Protein AF-A0A936TEP8-F1 (afdb_monomer_lite)

Sequence (274 aa):
MVWLFALPVAVWLWAVHLPHERRAPALTFAGMVTVFCLAVPVAAGVGERSTSEAVVETANSTAAATRPNPSEPAPSTAPTTTAAPPTTAPPTTPTTTAPPTTAPPTVAAPTSATPTTAPPTTAPPAPSGDVKALIGLLPVAAETDQDSYSRDLFAGWFDADNNGCDTRCEVLAAERHDSLPGLPEGGWLSAYDGYSTPDESELDIDHLVPLAEAWRSGASRWDPARRAAFANDLDAPESLIAVTAATNRSKSDSDPSGWQPRTLPTGAPTPPTG

pLDDT: mean 74.24, std 23.24, range [31.66, 98.44]

InterPro domains:
  IPR011089 GmrSD restriction endonucleases, C-terminal domain [PF07510] (197-256)

Secondary structure (DSSP, 8-state):
-GGGGHHHHHHHHHHHHS-HHHHHHHHHHHHHHHHHHHH-----------------------------------PPP-------PPPP---------PPPP-PPP--PPP------------PPPP--S-HHHHHTTSPP-----GGG--GGGG-----SSSSS--HHHHHHHHS-BS-BTTBTT-BEE-TTT--EES-GGGEEEEESS-HHHHHHTTGGGS-HHHHHHHHT--SSTTSEEEEEHHHHHHHTT--TTT--PPPPPTTPPPPP--

Radius of gyration: 31.99 Å; chains: 1; bounding box: 63×81×88 Å

Foldseek 3Di:
DVVLVVVLVVQLVVLVPDPDVSNVVSVVVSVVSVCVSVPDDDDDDDDDDDDDDDDDDDDDDDDDDDDDDDDDDDDDDDDDDDDDDDDDDDDDDDDDDDDDDDDDDDDDDDDDDDDPDDDPPDDPDDDPDDPVVVVVPDDDDFFDDLVPDDPCLLPDWDDDPPPPATLLRVQQVVQWDCADVVRVNTFHQAPQERDTDNDLVQWDKAQLQHLSNVVRVPCVPPHSVVSNCQVRPPVDSNGIHIHGPVVRVVCPNHDPVRDGGDDDDPDDDDPDDD

Structure (mmCIF, N/CA/C/O backbone):
data_AF-A0A936TEP8-F1
#
_entry.id   AF-A0A936TEP8-F1
#
loop_
_atom_site.group_PDB
_atom_site.id
_atom_site.type_symbol
_atom_site.label_atom_id
_atom_site.label_alt_id
_atom_site.label_comp_id
_atom_site.label_asym_id
_atom_site.label_entity_id
_atom_site.label_seq_id
_atom_site.pdbx_PDB_ins_code
_atom_site.Cartn_x
_atom_site.Cartn_y
_atom_site.Cartn_z
_atom_site.occupancy
_atom_site.B_iso_or_equiv
_atom_site.auth_seq_id
_atom_site.auth_comp_id
_atom_site.auth_asym_id
_atom_site.auth_atom_id
_atom_site.pdbx_PDB_model_num
ATOM 1 N N . MET A 1 1 ? -6.692 27.444 -39.314 1.00 51.31 1 MET A N 1
ATOM 2 C CA . MET A 1 1 ? -8.162 27.330 -39.473 1.00 51.31 1 MET A CA 1
ATOM 3 C C . MET A 1 1 ? -8.637 25.882 -39.580 1.00 51.31 1 MET A C 1
ATOM 5 O O . MET A 1 1 ? -9.430 25.511 -38.734 1.00 51.31 1 MET A O 1
ATOM 9 N N . VAL A 1 2 ? -8.153 25.049 -40.518 1.00 46.38 2 VAL A N 1
ATOM 10 C CA . VAL A 1 2 ? -8.665 23.662 -40.726 1.00 46.38 2 VAL A CA 1
ATOM 11 C C . VAL A 1 2 ? -8.770 22.817 -39.437 1.00 46.38 2 VAL A C 1
ATOM 13 O O . VAL A 1 2 ? -9.767 22.132 -39.237 1.00 46.38 2 VAL A O 1
ATOM 16 N N . TRP A 1 3 ? -7.795 22.920 -38.528 1.00 47.41 3 TRP A N 1
ATOM 17 C CA . TRP A 1 3 ? -7.743 22.148 -37.275 1.00 47.41 3 TRP A CA 1
ATOM 18 C C . TRP A 1 3 ? -8.920 22.349 -36.300 1.00 47.41 3 TRP A C 1
ATOM 20 O O . TRP A 1 3 ? -9.180 21.457 -35.497 1.00 47.41 3 TRP A O 1
ATOM 30 N N . LEU A 1 4 ? -9.662 23.462 -36.372 1.00 53.50 4 LEU A N 1
ATOM 31 C CA . LEU A 1 4 ? -10.765 23.747 -35.436 1.00 53.50 4 LEU A CA 1
ATOM 32 C C . LEU A 1 4 ? -11.976 22.810 -35.599 1.00 53.50 4 LEU A C 1
ATOM 34 O O . LEU A 1 4 ? -12.710 22.601 -34.640 1.00 53.50 4 LEU A O 1
ATOM 38 N N . PHE A 1 5 ? -12.158 22.203 -36.777 1.00 52.19 5 PHE A N 1
ATOM 39 C CA . PHE A 1 5 ? -13.276 21.289 -37.050 1.00 52.19 5 PHE A CA 1
ATOM 40 C C . PHE A 1 5 ? -12.959 19.808 -36.776 1.00 52.19 5 PHE A C 1
ATOM 42 O O . PHE A 1 5 ? -13.875 18.992 -36.720 1.00 52.19 5 PHE A O 1
ATOM 49 N N . ALA A 1 6 ? -11.686 19.447 -36.574 1.00 56.44 6 ALA A N 1
ATOM 50 C CA . ALA A 1 6 ? -11.283 18.067 -36.280 1.00 56.44 6 ALA A CA 1
ATOM 51 C C . ALA A 1 6 ? -11.472 17.691 -34.796 1.00 56.44 6 ALA A C 1
ATOM 53 O O . ALA A 1 6 ? -11.779 16.541 -34.479 1.00 56.44 6 ALA A O 1
ATOM 54 N N . LEU A 1 7 ? -11.324 18.670 -33.895 1.00 62.56 7 LEU A N 1
ATOM 55 C CA . LEU A 1 7 ? -11.441 18.497 -32.444 1.00 62.56 7 LEU A CA 1
ATOM 56 C C . LEU A 1 7 ? -12.765 17.856 -31.984 1.00 62.56 7 LEU A C 1
ATOM 58 O O . LEU A 1 7 ? -12.681 16.859 -31.266 1.00 62.56 7 LEU A O 1
ATOM 62 N N . PRO A 1 8 ? -13.969 18.325 -32.383 1.00 69.38 8 PRO A N 1
ATOM 63 C CA . PRO A 1 8 ? -15.210 17.698 -31.928 1.00 69.38 8 PRO A CA 1
ATOM 64 C C . PRO A 1 8 ? -15.291 16.220 -32.331 1.00 69.38 8 PRO A C 1
ATOM 66 O O . PRO A 1 8 ? -15.606 15.388 -31.488 1.00 69.38 8 PRO A O 1
ATOM 69 N N . VAL A 1 9 ? -14.928 15.854 -33.567 1.00 73.62 9 VAL A N 1
ATOM 70 C CA . VAL A 1 9 ? -14.977 14.450 -34.020 1.00 73.62 9 VAL A CA 1
ATOM 71 C C . VAL A 1 9 ? -14.069 13.556 -33.167 1.00 73.62 9 VAL A C 1
ATOM 73 O O . VAL A 1 9 ? -14.489 12.475 -32.759 1.00 73.62 9 VAL A O 1
ATOM 76 N N . ALA A 1 10 ? -12.860 14.018 -32.832 1.00 77.50 10 ALA A N 1
ATOM 77 C CA . ALA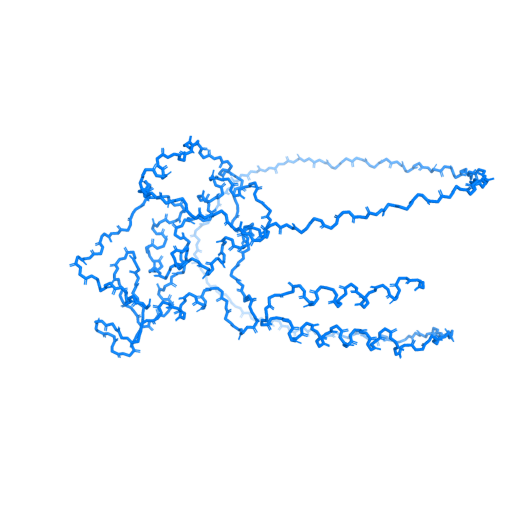 A 1 10 ? -11.946 13.280 -31.961 1.00 77.50 10 ALA A CA 1
ATOM 78 C C . ALA A 1 10 ? -12.487 13.122 -30.525 1.00 77.50 10 ALA A C 1
ATOM 80 O O . ALA A 1 10 ? -12.428 12.026 -29.968 1.00 77.50 10 ALA A O 1
ATOM 81 N N . VAL A 1 11 ? -13.058 14.183 -29.940 1.00 79.12 11 VAL A N 1
ATOM 82 C CA . VAL A 1 11 ? -13.610 14.158 -28.571 1.00 79.12 11 VAL A CA 1
ATOM 83 C C . VAL A 1 11 ? -14.865 13.278 -28.480 1.00 79.12 11 VAL A C 1
ATOM 85 O O . VAL A 1 11 ? -15.005 12.519 -27.523 1.00 79.12 11 VAL A O 1
ATOM 88 N N . TRP A 1 12 ? -15.744 13.300 -29.489 1.00 83.00 12 TRP A N 1
ATOM 89 C CA . TRP A 1 12 ? -16.900 12.396 -29.559 1.00 83.00 12 TRP A CA 1
ATOM 90 C C . TRP A 1 12 ? -16.483 10.929 -29.735 1.00 83.00 12 TRP A C 1
ATOM 92 O O . TRP A 1 12 ? -17.031 10.059 -29.059 1.00 83.00 12 TRP A O 1
ATOM 102 N N . LEU A 1 13 ? -15.490 10.637 -30.586 1.00 84.88 13 LEU A N 1
ATOM 103 C CA . LEU A 1 13 ? -14.964 9.275 -30.740 1.00 84.88 13 LEU A CA 1
ATOM 104 C C . LEU A 1 13 ? -14.319 8.758 -29.446 1.00 84.88 13 LEU A C 1
ATOM 106 O O . LEU A 1 13 ? -14.533 7.599 -29.094 1.00 84.88 13 LEU A O 1
ATOM 110 N N . TRP A 1 14 ? -13.588 9.604 -28.716 1.00 87.94 14 TRP A N 1
ATOM 111 C CA . TRP A 1 14 ? -13.042 9.269 -27.397 1.00 87.94 14 TRP A CA 1
ATOM 112 C C . TRP A 1 14 ? -14.151 8.966 -26.375 1.00 87.94 14 TRP A C 1
ATOM 114 O O . TRP A 1 14 ? -14.139 7.899 -25.761 1.00 87.94 14 TRP A O 1
ATOM 124 N N . ALA A 1 15 ? -15.158 9.840 -26.257 1.00 82.31 15 ALA A N 1
ATOM 125 C CA . ALA A 1 15 ? -16.247 9.693 -25.287 1.00 82.31 15 ALA A CA 1
ATOM 126 C C . ALA A 1 15 ? -17.054 8.387 -25.452 1.00 82.31 15 ALA A C 1
ATOM 128 O O . ALA A 1 15 ? -17.504 7.809 -24.464 1.00 82.31 15 ALA A O 1
ATOM 129 N N . VAL A 1 16 ? -17.214 7.894 -26.686 1.00 86.69 16 VAL A N 1
ATOM 130 C CA . VAL A 1 16 ? -17.941 6.643 -26.982 1.00 86.69 16 VAL A CA 1
ATOM 131 C C . VAL A 1 16 ? -17.154 5.381 -26.584 1.00 86.69 16 VAL A C 1
ATOM 133 O O . VAL A 1 16 ? -17.771 4.363 -26.271 1.00 86.69 16 VAL A O 1
ATOM 136 N N . HIS A 1 17 ? -15.818 5.430 -26.542 1.00 85.50 17 HIS A N 1
ATOM 137 C CA . HIS A 1 17 ? -14.974 4.266 -26.223 1.00 85.50 17 HIS A CA 1
ATOM 138 C C . HIS A 1 17 ? -14.744 4.033 -24.717 1.00 85.50 17 HIS A C 1
ATOM 140 O O . HIS A 1 17 ? -14.228 2.983 -24.343 1.00 85.50 17 HIS A O 1
ATOM 146 N N . LEU A 1 18 ? -15.152 4.963 -23.848 1.00 87.81 18 LEU A N 1
ATOM 147 C CA . LEU A 1 18 ? -15.064 4.821 -22.386 1.00 87.81 18 LEU A CA 1
ATOM 148 C C . LEU A 1 18 ? -15.949 3.673 -21.840 1.00 87.81 18 LEU A C 1
ATOM 150 O O . LEU A 1 18 ? -16.878 3.242 -22.534 1.00 87.81 18 LEU A O 1
ATOM 154 N N . PRO A 1 19 ? -15.715 3.175 -20.607 1.00 83.75 19 PRO A N 1
ATOM 155 C CA . PRO A 1 19 ? -16.634 2.259 -19.918 1.00 83.75 19 PRO A CA 1
ATOM 156 C C . PRO A 1 19 ? -17.982 2.928 -19.603 1.00 83.75 19 PRO A C 1
ATOM 158 O O . PRO A 1 19 ? -18.084 4.156 -19.572 1.00 83.75 19 PRO A O 1
ATOM 161 N N . HIS A 1 20 ? -19.028 2.120 -19.393 1.00 71.88 20 HIS A N 1
ATOM 162 C CA . HIS A 1 20 ? -20.427 2.570 -19.395 1.00 71.88 20 HIS A CA 1
ATOM 163 C C . HIS A 1 20 ? -20.706 3.725 -18.418 1.00 71.88 20 HIS A C 1
ATOM 165 O O . HIS A 1 20 ? -21.269 4.736 -18.841 1.00 71.88 20 HIS A O 1
ATOM 171 N N . GLU A 1 21 ? -20.249 3.631 -17.163 1.00 83.06 21 GLU A N 1
ATOM 172 C CA . GLU A 1 21 ? -20.441 4.691 -16.157 1.00 83.06 21 GLU A CA 1
ATOM 173 C C . GLU A 1 21 ? -19.829 6.041 -16.567 1.00 83.06 21 GLU A C 1
ATOM 175 O O . GLU A 1 21 ? -20.420 7.093 -16.326 1.00 83.06 21 GLU A O 1
ATOM 180 N N . ARG A 1 22 ? -18.676 6.036 -17.253 1.00 79.94 22 ARG A N 1
ATOM 181 C CA . ARG A 1 22 ? -17.963 7.267 -17.641 1.00 79.94 22 ARG A CA 1
ATOM 182 C C . ARG A 1 22 ? -18.424 7.841 -18.997 1.00 79.94 22 ARG A C 1
ATOM 184 O O . ARG A 1 22 ? -18.038 8.958 -19.342 1.00 79.94 22 ARG A O 1
ATOM 191 N N . ARG A 1 23 ? -19.305 7.157 -19.750 1.00 86.38 23 ARG A N 1
ATOM 192 C CA . ARG A 1 23 ? -19.842 7.646 -21.046 1.00 86.38 23 ARG A CA 1
ATOM 193 C C . ARG A 1 23 ? -20.757 8.862 -20.912 1.00 86.38 23 ARG A C 1
ATOM 195 O O . ARG A 1 23 ? -20.604 9.818 -21.668 1.00 86.38 23 ARG A O 1
ATOM 202 N N . ALA A 1 24 ? -21.711 8.845 -19.982 1.00 78.75 24 ALA A N 1
ATOM 203 C CA . ALA A 1 24 ? -22.698 9.922 -19.836 1.00 78.75 24 ALA A CA 1
ATOM 204 C C . ALA A 1 24 ? -22.072 11.314 -19.558 1.00 78.75 24 ALA A C 1
ATOM 206 O O . ALA A 1 24 ? -22.401 12.261 -20.286 1.00 78.75 24 ALA A O 1
ATOM 207 N N . PRO A 1 25 ? -21.132 11.477 -18.600 1.00 84.25 25 PRO A N 1
ATOM 208 C CA . PRO A 1 25 ? -20.447 12.758 -18.418 1.00 84.25 25 PRO A CA 1
ATOM 209 C C . PRO A 1 25 ? -19.543 13.115 -19.611 1.00 84.25 25 PRO A C 1
ATOM 211 O O . PRO A 1 25 ? -19.535 14.268 -20.043 1.00 84.25 25 PRO A O 1
ATOM 214 N N . ALA A 1 26 ? -18.847 12.146 -20.217 1.00 84.19 26 ALA A N 1
ATOM 215 C CA . ALA A 1 26 ? -17.960 12.406 -21.354 1.00 84.19 26 ALA A CA 1
ATOM 216 C C . ALA A 1 26 ? -18.703 12.877 -22.619 1.00 84.19 26 ALA A C 1
ATOM 218 O O . ALA A 1 26 ? -18.231 13.781 -23.308 1.00 84.19 26 ALA A O 1
ATOM 219 N N . LEU A 1 27 ? -19.889 12.329 -22.907 1.00 84.25 27 LEU A N 1
ATOM 220 C CA . LEU A 1 27 ? -20.754 12.795 -23.999 1.00 84.25 27 LEU A CA 1
ATOM 221 C C . LEU A 1 27 ? -21.294 14.210 -23.733 1.00 84.25 27 LEU A C 1
ATOM 223 O O . LEU A 1 27 ? -21.396 15.020 -24.655 1.00 84.25 27 LEU A O 1
ATOM 227 N N . THR A 1 28 ? -21.573 14.539 -22.468 1.00 84.12 28 THR A N 1
ATOM 228 C CA . THR A 1 28 ? -21.985 15.891 -22.053 1.00 84.12 28 THR A CA 1
ATOM 229 C C . THR A 1 28 ? -20.853 16.904 -22.280 1.00 84.12 28 THR A C 1
ATOM 231 O O . THR A 1 28 ? -21.072 17.962 -22.873 1.00 84.12 28 THR A O 1
ATOM 234 N N . PHE A 1 29 ? -19.619 16.545 -21.910 1.00 80.12 29 PHE A N 1
ATOM 235 C CA . PHE A 1 29 ? -18.417 17.336 -22.193 1.00 80.12 29 PHE A CA 1
ATOM 236 C C . PHE A 1 29 ? -18.162 17.492 -23.704 1.00 80.12 29 PHE A C 1
ATOM 238 O O . PHE A 1 29 ? -17.928 18.605 -24.179 1.00 80.12 29 PHE A O 1
ATOM 245 N N . ALA A 1 30 ? -18.287 16.412 -24.486 1.00 82.75 30 ALA A N 1
ATOM 246 C CA . ALA A 1 30 ? -18.148 16.445 -25.945 1.00 82.75 30 ALA A CA 1
ATOM 247 C C . ALA A 1 30 ? -19.160 17.399 -26.607 1.00 82.75 30 ALA A C 1
ATOM 249 O O . ALA A 1 30 ? -18.798 18.176 -27.498 1.00 82.75 30 ALA A O 1
ATOM 250 N N . GLY A 1 31 ? -20.410 17.407 -26.129 1.00 81.81 31 GLY A N 1
ATOM 251 C CA . GLY A 1 31 ? -21.427 18.380 -26.526 1.00 81.81 31 GLY A CA 1
ATOM 252 C C . GLY A 1 31 ? -21.014 19.823 -26.218 1.00 81.81 31 GLY A C 1
ATOM 253 O O . GLY A 1 31 ? -21.056 20.674 -27.107 1.00 81.81 31 GLY A O 1
ATOM 254 N N . MET A 1 32 ? -20.542 20.094 -24.998 1.00 81.31 32 MET A N 1
ATOM 255 C CA . MET A 1 32 ? -20.127 21.436 -24.569 1.00 81.31 32 MET A CA 1
ATOM 256 C C . MET A 1 32 ? -18.938 21.980 -25.383 1.00 81.31 32 MET A C 1
ATOM 258 O O . MET A 1 32 ? -18.977 23.125 -25.837 1.00 81.31 32 MET A O 1
ATOM 262 N N . VAL A 1 33 ? -17.925 21.147 -25.655 1.00 77.06 33 VAL A N 1
ATOM 263 C CA . VAL A 1 33 ? -16.796 21.489 -26.545 1.00 77.06 33 VAL A CA 1
ATOM 264 C C . VAL A 1 33 ? -17.282 21.777 -27.970 1.00 77.06 33 VAL A C 1
ATOM 266 O O . VAL A 1 33 ? -16.843 22.744 -28.591 1.00 77.06 33 VAL A O 1
ATOM 269 N N . THR A 1 34 ? -18.233 20.987 -28.481 1.00 79.94 34 THR A N 1
ATOM 270 C CA . THR A 1 34 ? -18.797 21.182 -29.829 1.00 79.94 34 THR A CA 1
ATOM 271 C C . THR A 1 34 ? -19.540 22.516 -29.946 1.00 79.94 34 THR A C 1
ATOM 273 O O . THR A 1 34 ? -19.358 23.229 -30.932 1.00 79.94 34 THR A O 1
ATOM 276 N N . VAL A 1 35 ? -20.324 22.896 -28.930 1.00 76.19 35 VAL A N 1
ATOM 277 C CA . VAL A 1 35 ? -20.991 24.209 -28.871 1.00 76.19 35 VAL A CA 1
ATOM 278 C C . VAL A 1 35 ? -19.961 25.340 -28.825 1.00 76.19 35 VAL A C 1
ATOM 280 O O . VAL A 1 35 ? -20.075 26.292 -29.594 1.00 76.19 35 VAL A O 1
ATOM 283 N N . PHE A 1 36 ? -18.921 25.226 -27.992 1.00 72.25 36 PHE A N 1
ATOM 284 C CA . PHE A 1 36 ? -17.878 26.249 -27.879 1.00 72.25 36 PHE A CA 1
ATOM 285 C C . PHE A 1 36 ? -17.136 26.483 -29.207 1.00 72.25 36 PHE A C 1
ATOM 287 O O . PHE A 1 36 ? -16.978 27.628 -29.629 1.00 72.25 36 PHE A O 1
ATOM 294 N N . CYS A 1 37 ? -16.762 25.419 -29.927 1.00 71.69 37 CYS A N 1
ATOM 295 C CA . CYS A 1 37 ? -16.112 25.524 -31.240 1.00 71.69 37 CYS A CA 1
ATOM 296 C C . CYS A 1 37 ? -16.995 26.150 -32.339 1.00 71.69 37 CYS A C 1
ATOM 298 O O . CYS A 1 37 ? -16.456 26.623 -33.339 1.00 71.69 37 CYS A O 1
ATOM 300 N N . LEU A 1 38 ? -18.323 26.168 -32.173 1.00 67.75 38 LEU A N 1
ATOM 301 C CA . LEU A 1 38 ? -19.271 26.776 -33.117 1.00 67.75 38 LEU A CA 1
ATOM 302 C C . LEU A 1 38 ? -19.710 28.199 -32.720 1.00 67.75 38 LEU A C 1
ATOM 304 O O . LEU A 1 38 ? -20.268 28.910 -33.553 1.00 67.75 38 LEU A O 1
ATOM 308 N N . ALA A 1 39 ? -19.468 28.622 -31.475 1.00 59.78 39 ALA A N 1
ATOM 309 C CA . ALA A 1 39 ? -20.037 29.843 -30.895 1.00 59.78 39 ALA A CA 1
ATOM 310 C C . ALA A 1 39 ? -19.085 31.057 -30.832 1.00 59.78 39 ALA A C 1
ATOM 312 O O . ALA A 1 39 ? -19.492 32.111 -30.345 1.00 59.78 39 ALA A O 1
ATOM 313 N N . VAL A 1 40 ? -17.839 30.949 -31.312 1.00 53.88 40 VAL A N 1
ATOM 314 C CA . VAL A 1 40 ? -16.869 32.064 -31.308 1.00 53.88 40 VAL A CA 1
ATOM 315 C C . VAL A 1 40 ? -16.888 32.819 -32.650 1.00 53.88 40 VAL A C 1
ATOM 317 O O . VAL A 1 40 ? -16.312 32.330 -33.627 1.00 53.88 40 VAL A O 1
ATOM 320 N N . PRO A 1 41 ? -17.490 34.023 -32.740 1.00 48.44 41 PRO A N 1
ATOM 321 C CA . PRO A 1 41 ? -17.332 34.880 -33.910 1.00 48.44 41 PRO A CA 1
ATOM 322 C C . PRO A 1 41 ? -15.910 35.457 -33.960 1.00 48.44 41 PRO A C 1
ATOM 324 O O . PRO A 1 41 ? -15.372 35.922 -32.954 1.00 48.44 41 PRO A O 1
ATOM 327 N N . VAL A 1 42 ? -15.298 35.474 -35.147 1.00 51.72 42 VAL A N 1
ATOM 328 C CA . VAL A 1 42 ? -13.955 36.043 -35.346 1.00 51.72 42 VAL A CA 1
ATOM 329 C C . VAL A 1 42 ? -14.032 37.573 -35.345 1.00 51.72 42 VAL A C 1
ATOM 331 O O . VAL A 1 42 ? -14.218 38.204 -36.384 1.00 51.72 42 VAL A O 1
ATOM 334 N N . ALA A 1 43 ? -13.876 38.174 -34.166 1.00 39.91 43 ALA A N 1
ATOM 335 C CA . ALA A 1 43 ? -13.713 39.614 -34.009 1.00 39.91 43 ALA A CA 1
ATOM 336 C C . ALA A 1 43 ? -12.249 40.017 -34.269 1.00 39.91 43 ALA A C 1
ATOM 338 O O . ALA A 1 43 ? -11.377 39.816 -33.426 1.00 39.91 43 ALA A O 1
ATOM 339 N N . ALA A 1 44 ? -11.976 40.596 -35.440 1.00 46.50 44 ALA A N 1
ATOM 340 C CA . ALA A 1 44 ? -10.713 41.283 -35.705 1.00 46.50 44 ALA A CA 1
ATOM 341 C C . ALA A 1 44 ? -10.791 42.730 -35.182 1.00 46.50 44 ALA A C 1
ATOM 343 O O . ALA A 1 44 ? -11.708 43.466 -35.540 1.00 46.50 44 ALA A O 1
ATOM 344 N N . GLY A 1 45 ? -9.828 43.141 -34.353 1.00 34.34 45 GLY A N 1
ATOM 345 C CA . GLY A 1 45 ? -9.765 44.471 -33.738 1.00 34.34 45 GLY A CA 1
ATOM 346 C C . GLY A 1 45 ? -8.352 44.793 -33.242 1.00 34.34 45 GLY A C 1
ATOM 347 O O . GLY A 1 45 ? -7.551 43.884 -33.031 1.00 34.34 45 GLY A O 1
ATOM 348 N N . VAL A 1 46 ? -8.025 46.083 -33.117 1.00 44.00 46 VAL A N 1
ATOM 349 C CA . VAL A 1 46 ? -6.659 46.597 -32.899 1.00 44.00 46 VAL A CA 1
ATOM 350 C C . VAL A 1 46 ? -6.659 47.677 -31.812 1.00 44.00 46 VAL A C 1
ATOM 352 O O . VAL A 1 46 ? -7.610 48.449 -31.726 1.00 44.00 46 VAL A O 1
ATOM 355 N N . GLY A 1 47 ? -5.564 47.759 -31.047 1.00 35.75 47 GLY A N 1
ATOM 356 C CA . GLY A 1 47 ? -5.293 48.825 -30.072 1.00 35.75 47 GLY A CA 1
ATOM 357 C C . GLY A 1 47 ? -5.672 48.468 -28.622 1.00 35.75 47 GLY A C 1
ATOM 358 O O . GLY A 1 47 ? -6.519 47.614 -28.392 1.00 35.75 47 GLY A O 1
ATOM 359 N N . GLU A 1 48 ? -5.063 49.064 -27.592 1.00 38.38 48 GLU A N 1
ATOM 360 C CA . GLU A 1 48 ? -3.848 49.896 -27.596 1.00 38.38 48 GLU A CA 1
ATOM 361 C C . GLU A 1 48 ? -3.160 49.879 -26.209 1.00 38.38 48 GLU A C 1
ATOM 363 O O . GLU A 1 48 ? -3.596 49.188 -25.290 1.00 38.38 48 GLU A O 1
ATOM 368 N N . ARG A 1 49 ? -2.037 50.591 -26.063 1.00 46.34 49 ARG A N 1
ATOM 369 C CA . ARG A 1 49 ? -1.162 50.588 -24.879 1.00 46.34 49 ARG A CA 1
ATOM 370 C C . ARG A 1 49 ? -1.578 51.654 -23.858 1.00 46.34 49 ARG A C 1
ATOM 372 O O . ARG A 1 49 ? -1.779 52.801 -24.236 1.00 46.34 49 ARG A O 1
ATOM 379 N N . SER A 1 50 ? -1.542 51.324 -22.565 1.00 38.12 50 SER A N 1
ATOM 380 C CA . SER A 1 50 ? -1.447 52.319 -21.483 1.00 38.12 50 SER A CA 1
ATOM 381 C C . SER A 1 50 ? -0.558 51.818 -20.334 1.00 38.12 50 SER A C 1
ATOM 383 O O . SER A 1 50 ? -0.190 50.644 -20.296 1.00 38.12 50 SER A O 1
ATOM 385 N N . THR A 1 51 ? -0.156 52.728 -19.448 1.00 48.69 51 THR A N 1
ATOM 386 C CA . THR A 1 51 ? 0.825 52.543 -18.359 1.00 48.69 51 THR A CA 1
ATOM 387 C C . THR A 1 51 ? 0.276 53.069 -17.021 1.00 48.69 51 THR A C 1
ATOM 389 O O . THR A 1 51 ? -0.892 53.441 -16.965 1.00 48.69 51 THR A O 1
ATOM 392 N N . SER A 1 52 ? 1.133 53.150 -15.988 1.00 44.19 52 SER A N 1
ATOM 393 C CA . SER A 1 52 ? 0.857 53.655 -14.623 1.00 44.19 52 SER A CA 1
ATOM 394 C C . SER A 1 52 ? 0.065 52.690 -13.706 1.00 44.19 52 SER A C 1
ATOM 396 O O . SER A 1 52 ? -0.759 51.922 -14.184 1.00 44.19 52 SER A O 1
ATOM 398 N N . GLU A 1 53 ? 0.284 52.638 -12.382 1.00 42.19 53 GLU A N 1
ATOM 399 C CA . GLU A 1 53 ? 1.380 53.224 -11.589 1.00 42.19 53 GLU A CA 1
ATOM 400 C C . GLU A 1 53 ? 1.705 52.439 -10.302 1.00 42.19 53 GLU A C 1
ATOM 402 O O . GLU A 1 53 ? 1.015 51.507 -9.900 1.00 42.19 53 GLU A O 1
ATOM 407 N N . ALA A 1 54 ? 2.819 52.867 -9.712 1.00 36.62 54 ALA A N 1
ATOM 408 C CA . ALA A 1 54 ? 3.458 52.510 -8.455 1.00 36.62 54 ALA A CA 1
ATOM 409 C C . ALA A 1 54 ? 2.579 52.470 -7.184 1.00 36.62 54 ALA A C 1
ATOM 411 O O . ALA A 1 54 ? 1.590 53.185 -7.077 1.00 36.62 54 ALA A O 1
ATOM 412 N N . VAL A 1 55 ? 3.069 51.756 -6.159 1.00 36.19 55 VAL A N 1
ATOM 413 C CA . VAL A 1 55 ? 3.561 52.330 -4.881 1.00 36.19 55 VAL A CA 1
ATOM 414 C C . VAL A 1 55 ? 4.283 51.235 -4.075 1.00 36.19 55 VAL A C 1
ATOM 416 O O . VAL A 1 55 ? 3.865 50.081 -4.064 1.00 36.19 55 VAL A O 1
ATOM 419 N N . VAL A 1 56 ? 5.371 51.606 -3.394 1.00 39.91 56 VAL A N 1
ATOM 420 C CA . VAL A 1 56 ? 6.004 50.827 -2.316 1.00 39.91 56 VAL A CA 1
ATOM 421 C C . VAL A 1 56 ? 6.090 51.750 -1.107 1.00 39.91 56 VAL A C 1
ATOM 423 O O . VAL A 1 56 ? 6.574 52.871 -1.247 1.00 39.91 56 VAL A O 1
ATOM 426 N N . GLU A 1 57 ? 5.672 51.285 0.068 1.00 34.78 57 GLU A N 1
ATOM 427 C CA . GLU A 1 57 ? 5.911 51.987 1.331 1.00 34.78 57 GLU A CA 1
ATOM 428 C C . GLU A 1 57 ? 6.347 51.002 2.425 1.00 34.78 57 GLU A C 1
ATOM 430 O O . GLU A 1 57 ? 5.979 49.826 2.413 1.00 34.78 57 GLU A O 1
ATOM 435 N N . THR A 1 58 ? 7.185 51.485 3.343 1.00 37.75 58 THR A N 1
ATOM 436 C CA . THR A 1 58 ? 7.959 50.675 4.290 1.00 37.75 58 THR A CA 1
ATOM 437 C C . THR A 1 58 ? 7.725 51.162 5.716 1.00 37.75 58 THR A C 1
ATOM 439 O O . THR A 1 58 ? 7.884 52.348 5.993 1.00 37.75 58 THR A O 1
ATOM 442 N N . ALA A 1 59 ? 7.467 50.242 6.648 1.00 38.12 59 ALA A N 1
ATOM 443 C CA . ALA A 1 59 ? 7.493 50.500 8.089 1.00 38.12 59 ALA A CA 1
ATOM 444 C C . ALA A 1 59 ? 8.409 49.485 8.803 1.00 38.12 59 ALA A C 1
ATOM 446 O O . ALA A 1 59 ? 8.644 48.388 8.299 1.00 38.12 59 ALA A O 1
ATOM 447 N N . ASN A 1 60 ? 8.985 49.878 9.941 1.00 34.88 60 ASN A N 1
ATOM 448 C CA . ASN A 1 60 ? 10.141 49.224 10.574 1.00 34.88 60 ASN A CA 1
ATOM 449 C C . ASN A 1 60 ? 10.091 49.374 12.114 1.00 34.88 60 ASN A C 1
ATOM 451 O O . ASN A 1 60 ? 9.321 50.194 12.608 1.00 34.88 60 ASN A O 1
ATOM 455 N N . SER A 1 61 ? 11.013 48.713 12.833 1.00 38.41 61 SER A N 1
ATOM 456 C CA . SER A 1 61 ? 11.320 48.847 14.279 1.00 38.41 61 SER A CA 1
ATOM 457 C C . SER A 1 61 ? 10.375 48.102 15.251 1.00 38.41 61 SER A C 1
ATOM 459 O O . SER A 1 61 ? 9.179 48.034 15.008 1.00 38.41 61 SER A O 1
ATOM 461 N N . THR A 1 62 ? 10.817 47.557 16.401 1.00 33.88 62 THR A N 1
ATOM 462 C CA . THR A 1 62 ? 12.188 47.351 16.943 1.00 33.88 62 THR A CA 1
ATOM 463 C C . THR A 1 62 ? 12.188 46.283 18.066 1.00 33.88 62 THR A C 1
ATOM 465 O O . THR A 1 62 ? 11.137 45.952 18.606 1.00 33.88 62 THR A O 1
ATOM 468 N N . ALA A 1 63 ? 13.363 45.724 18.396 1.00 33.88 63 ALA A N 1
ATOM 469 C CA . ALA A 1 63 ? 13.605 44.742 19.477 1.00 33.88 63 ALA A CA 1
ATOM 470 C C . ALA A 1 63 ? 13.613 45.397 20.899 1.00 33.88 63 ALA A C 1
ATOM 472 O O . ALA A 1 63 ? 13.284 46.570 21.017 1.00 33.88 63 ALA A O 1
ATOM 473 N N . ALA A 1 64 ? 13.963 44.790 22.046 1.00 36.06 64 ALA A N 1
ATOM 474 C CA . ALA A 1 64 ? 14.581 43.508 22.450 1.00 36.06 64 ALA A CA 1
ATOM 475 C C . ALA A 1 64 ? 14.133 43.198 23.926 1.00 36.06 64 ALA A C 1
ATOM 477 O O . ALA A 1 64 ? 13.165 43.805 24.368 1.00 36.06 64 ALA A O 1
ATOM 478 N N . ALA A 1 65 ? 14.704 42.342 24.797 1.00 36.25 65 ALA A N 1
ATOM 479 C CA . ALA A 1 65 ? 15.891 41.463 24.838 1.00 36.25 65 ALA A CA 1
ATOM 480 C C . ALA A 1 65 ? 15.740 40.411 25.980 1.00 36.25 65 ALA A C 1
ATOM 482 O O . ALA A 1 65 ? 14.861 40.574 26.824 1.00 36.25 65 ALA A O 1
ATOM 483 N N . THR A 1 66 ? 16.678 39.445 26.086 1.00 31.66 66 THR A N 1
ATOM 484 C CA . THR A 1 66 ? 17.342 38.915 27.327 1.00 31.66 66 THR A CA 1
ATOM 485 C C . THR A 1 66 ? 17.622 37.390 27.281 1.00 31.66 66 THR A C 1
ATOM 487 O O . THR A 1 66 ? 16.840 36.613 26.746 1.00 31.66 66 THR A O 1
ATOM 490 N N . ARG A 1 67 ? 18.782 36.977 27.822 1.00 36.22 67 ARG A N 1
ATOM 491 C CA . ARG A 1 67 ? 19.386 35.614 27.926 1.00 36.22 67 ARG A CA 1
ATOM 492 C C . ARG A 1 67 ? 19.784 35.371 29.416 1.00 36.22 67 ARG A C 1
ATOM 494 O O . ARG A 1 67 ? 19.583 36.314 30.182 1.00 36.22 67 ARG A O 1
ATOM 501 N N . PRO A 1 68 ? 20.400 34.248 29.882 1.00 53.22 68 PRO A N 1
ATOM 502 C CA . PRO A 1 68 ? 21.040 33.103 29.200 1.00 53.22 68 PRO A CA 1
ATOM 503 C C . PRO A 1 68 ? 20.317 31.762 29.571 1.00 53.22 68 PRO A C 1
ATOM 505 O O . PRO A 1 68 ? 19.111 31.825 29.759 1.00 53.22 68 PRO A O 1
ATOM 508 N N . ASN A 1 69 ? 20.856 30.527 29.656 1.00 38.44 69 ASN A N 1
ATOM 509 C CA . ASN A 1 69 ? 22.224 29.963 29.590 1.00 38.44 69 ASN A CA 1
ATOM 510 C C . ASN A 1 69 ? 22.218 28.527 28.935 1.00 38.44 69 ASN A C 1
ATOM 512 O O . ASN A 1 69 ? 21.416 28.402 28.010 1.00 38.44 69 ASN A O 1
ATOM 516 N N . PRO A 1 70 ? 23.059 27.483 29.218 1.00 52.19 70 PRO A N 1
ATOM 517 C CA . PRO A 1 70 ? 23.499 26.578 28.133 1.00 52.19 70 PRO A CA 1
ATOM 518 C C . PRO A 1 70 ? 23.315 25.051 28.331 1.00 52.19 70 PRO A C 1
ATOM 520 O O . PRO A 1 70 ? 23.171 24.545 29.442 1.00 52.19 70 PRO A O 1
ATOM 523 N N . SER A 1 71 ? 23.474 24.300 27.235 1.00 37.19 71 SER A N 1
ATOM 524 C CA . SER A 1 71 ? 24.074 22.952 27.196 1.00 37.19 71 SER A CA 1
ATOM 525 C C . SER A 1 71 ? 24.601 22.660 25.782 1.00 37.19 71 SER A C 1
ATOM 527 O O . SER A 1 71 ? 23.984 23.060 24.800 1.00 37.19 71 SER A O 1
ATOM 529 N N . GLU A 1 72 ? 25.751 21.994 25.693 1.00 38.00 72 GLU A N 1
ATOM 530 C CA . GLU A 1 72 ? 26.481 21.587 24.473 1.00 38.00 72 GLU A CA 1
ATOM 531 C C . GLU A 1 72 ? 27.182 20.232 24.789 1.00 38.00 72 GLU A C 1
ATOM 533 O O . GLU A 1 72 ? 27.283 19.926 25.985 1.00 38.00 72 GLU A O 1
ATOM 538 N N . PRO A 1 73 ? 27.637 19.395 23.820 1.00 47.56 73 PRO A N 1
ATOM 539 C CA . PRO A 1 73 ? 28.633 19.803 22.816 1.00 47.56 73 PRO A CA 1
ATOM 540 C C . PRO A 1 73 ? 28.473 19.276 21.365 1.00 47.56 73 PRO A C 1
ATOM 542 O O . PRO A 1 73 ? 27.995 18.171 21.136 1.00 47.56 73 PRO A O 1
ATOM 545 N N . ALA A 1 74 ? 28.998 20.071 20.422 1.00 37.31 74 ALA A N 1
ATOM 546 C CA . ALA A 1 74 ? 29.743 19.734 19.193 1.00 37.31 74 ALA A CA 1
ATOM 547 C C . ALA A 1 74 ? 29.331 18.575 18.241 1.00 37.31 74 ALA A C 1
ATOM 549 O O . ALA A 1 74 ? 29.226 17.414 18.633 1.00 37.31 74 ALA A O 1
ATOM 550 N N . PRO A 1 75 ? 29.394 18.838 16.918 1.00 44.12 75 PRO A N 1
ATOM 551 C CA . PRO A 1 75 ? 29.897 17.895 15.916 1.00 44.12 75 PRO A CA 1
ATOM 552 C C . PRO A 1 75 ? 31.326 18.241 15.433 1.00 44.12 75 PRO A C 1
ATOM 554 O O . PRO A 1 75 ? 31.870 19.307 15.718 1.00 44.12 75 PRO A O 1
ATOM 557 N N . SER A 1 76 ? 31.952 17.305 14.710 1.00 43.31 76 SER A N 1
ATOM 558 C CA . SER A 1 76 ? 33.399 17.294 14.425 1.00 43.31 76 SER A CA 1
ATOM 559 C C . SER A 1 76 ? 33.845 18.140 13.219 1.00 43.31 76 SER A C 1
ATOM 561 O O . SER A 1 76 ? 33.088 18.373 12.279 1.00 43.31 76 SER A O 1
ATOM 563 N N . THR A 1 77 ? 35.118 18.545 13.218 1.00 43.38 77 THR A N 1
ATOM 564 C CA . THR A 1 77 ? 35.780 19.305 12.146 1.00 43.38 77 THR A CA 1
ATOM 565 C C . THR A 1 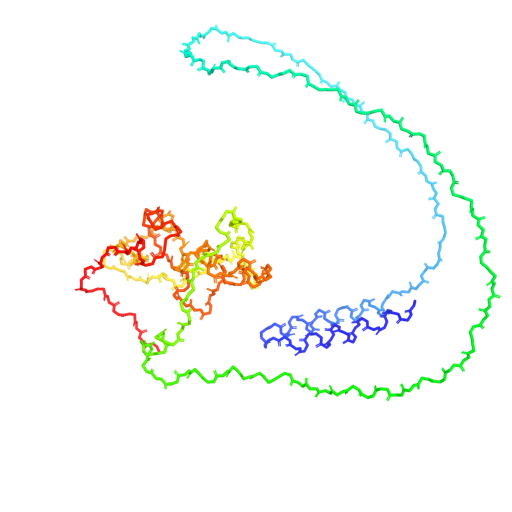77 ? 36.505 18.408 11.135 1.00 43.38 77 THR A C 1
ATOM 567 O O . THR A 1 77 ? 37.370 17.625 11.527 1.00 43.38 77 THR A O 1
ATOM 570 N N . ALA A 1 78 ? 36.286 18.625 9.835 1.00 40.38 78 ALA A N 1
ATOM 571 C CA . ALA A 1 78 ? 37.208 18.225 8.763 1.00 40.38 78 ALA A CA 1
ATOM 572 C C . ALA A 1 78 ? 37.149 19.251 7.603 1.00 40.38 78 ALA A C 1
ATOM 574 O O . ALA A 1 78 ? 36.075 19.802 7.359 1.00 40.38 78 ALA A O 1
ATOM 575 N N . PRO A 1 79 ? 38.265 19.564 6.911 1.00 53.62 79 PRO A N 1
ATOM 576 C CA . PRO A 1 79 ? 38.309 20.638 5.914 1.00 53.62 79 PRO A CA 1
ATOM 577 C C . PRO A 1 79 ? 38.106 20.151 4.470 1.00 53.62 79 PRO A C 1
ATOM 579 O O . PRO A 1 79 ? 38.346 18.991 4.139 1.00 53.62 79 PRO A O 1
ATOM 582 N N . THR A 1 80 ? 37.786 21.072 3.559 1.00 36.34 80 THR A N 1
ATOM 583 C CA . THR A 1 80 ? 38.003 20.892 2.112 1.00 36.34 80 THR A CA 1
ATOM 584 C C . THR A 1 80 ? 38.324 22.243 1.473 1.00 36.34 80 THR A C 1
ATOM 586 O O . THR A 1 80 ? 37.722 23.255 1.828 1.00 36.34 80 THR A O 1
ATOM 589 N N . THR A 1 81 ? 39.278 22.268 0.540 1.00 38.22 81 THR A N 1
ATOM 590 C CA . THR A 1 81 ? 39.804 23.498 -0.074 1.00 38.22 81 THR A CA 1
ATOM 591 C C . THR A 1 81 ? 39.957 23.310 -1.585 1.00 38.22 81 THR A C 1
ATOM 593 O O . THR A 1 81 ? 40.292 22.218 -2.030 1.00 38.22 81 THR A O 1
ATOM 596 N N . THR A 1 82 ? 39.820 24.404 -2.342 1.00 36.12 82 THR A N 1
ATOM 597 C CA . THR A 1 82 ? 40.288 24.566 -3.736 1.00 36.12 82 THR A CA 1
ATOM 598 C C . THR A 1 82 ? 39.535 23.820 -4.847 1.00 36.12 82 THR A C 1
ATOM 600 O O . THR A 1 82 ? 39.802 22.658 -5.128 1.00 36.12 82 THR A O 1
ATOM 603 N N . ALA A 1 83 ? 38.771 24.583 -5.638 1.00 38.69 83 ALA A N 1
ATOM 604 C CA . ALA A 1 83 ? 38.911 24.626 -7.102 1.00 38.69 83 ALA A CA 1
ATOM 605 C C . ALA A 1 83 ? 38.359 25.965 -7.643 1.00 38.69 83 ALA A C 1
ATOM 607 O O . ALA A 1 83 ? 37.502 26.581 -7.012 1.00 38.69 83 ALA A O 1
ATOM 608 N N . ALA A 1 84 ? 38.869 26.433 -8.786 1.00 45.91 84 ALA A N 1
ATOM 609 C CA . ALA A 1 84 ? 38.496 27.706 -9.419 1.00 45.91 84 ALA A CA 1
ATOM 610 C C . ALA A 1 84 ? 37.616 27.486 -10.675 1.00 45.91 84 ALA A C 1
ATOM 612 O O . ALA A 1 84 ? 37.671 26.401 -11.258 1.00 45.91 84 ALA A O 1
ATOM 613 N N . PRO A 1 85 ? 36.814 28.478 -11.116 1.00 57.09 85 PRO A N 1
ATOM 614 C CA . PRO A 1 85 ? 35.932 28.326 -12.275 1.00 57.09 85 PRO A CA 1
ATOM 615 C C . PRO A 1 85 ? 36.690 28.384 -13.620 1.00 57.09 85 PRO A C 1
ATOM 617 O O . PRO A 1 85 ? 37.691 29.097 -13.726 1.00 57.09 85 PRO A O 1
ATOM 620 N N . PRO A 1 86 ? 36.207 27.691 -14.670 1.00 59.47 86 PRO A N 1
ATOM 621 C CA . PRO A 1 86 ? 36.776 27.768 -16.015 1.00 59.47 86 PRO A CA 1
ATOM 622 C C . PRO A 1 86 ? 36.412 29.076 -16.744 1.00 59.47 86 PRO A C 1
ATOM 624 O O . PRO A 1 86 ? 35.356 29.670 -16.529 1.00 59.47 86 PRO A O 1
ATOM 627 N N . THR A 1 87 ? 37.302 29.508 -17.638 1.00 51.34 87 THR A N 1
ATOM 628 C CA . THR A 1 87 ? 37.248 30.800 -18.342 1.00 51.34 87 THR A CA 1
ATOM 629 C C . THR A 1 87 ? 36.243 30.828 -19.503 1.00 51.34 87 THR A C 1
ATOM 631 O O . THR A 1 87 ? 36.080 29.853 -20.232 1.00 51.34 87 THR A O 1
ATOM 634 N N . THR A 1 88 ? 35.624 31.989 -19.735 1.00 45.22 88 THR A N 1
ATOM 635 C CA . THR A 1 88 ? 34.750 32.273 -20.887 1.00 45.22 88 THR A CA 1
ATOM 636 C C . THR A 1 88 ? 35.492 32.303 -22.228 1.00 45.22 88 THR A C 1
ATOM 638 O O . THR A 1 88 ? 36.551 32.921 -22.334 1.00 45.22 88 THR A O 1
ATOM 641 N N . ALA A 1 89 ? 34.870 31.756 -23.278 1.00 48.28 89 ALA A N 1
ATOM 642 C CA . ALA A 1 89 ? 35.271 31.921 -24.680 1.00 48.28 89 ALA A CA 1
ATOM 643 C C . ALA A 1 89 ? 34.236 32.779 -25.452 1.00 48.28 89 ALA A C 1
ATOM 645 O O . ALA A 1 89 ? 33.058 32.773 -25.084 1.00 48.28 89 ALA A O 1
ATOM 646 N N . PRO A 1 90 ? 34.638 33.539 -26.492 1.00 58.22 90 PRO A N 1
ATOM 647 C CA . PRO A 1 90 ? 33.756 34.485 -27.182 1.00 58.22 90 PRO A CA 1
ATOM 648 C C . PRO A 1 90 ? 32.778 33.812 -28.170 1.00 58.22 90 PRO A C 1
ATOM 650 O O . PRO A 1 90 ? 33.088 32.753 -28.722 1.00 58.22 90 PRO A O 1
ATOM 653 N N . PRO A 1 91 ? 31.616 34.435 -28.452 1.00 55.62 91 PRO A N 1
ATOM 654 C CA . PRO A 1 91 ? 30.647 33.922 -29.418 1.00 55.62 91 PRO A CA 1
ATOM 655 C C . PRO A 1 91 ? 31.131 34.087 -30.866 1.00 55.62 91 PRO A C 1
ATOM 657 O O . PRO A 1 91 ? 31.768 35.081 -31.215 1.00 55.62 91 PRO A O 1
ATOM 660 N N . THR A 1 92 ? 30.757 33.146 -31.735 1.00 47.66 92 THR A N 1
ATOM 661 C CA . THR A 1 92 ? 30.950 33.239 -33.192 1.00 47.66 92 THR A CA 1
ATOM 662 C C . THR A 1 92 ? 29.610 33.453 -33.896 1.00 47.66 92 THR A C 1
ATOM 664 O O . THR A 1 92 ? 28.600 32.845 -33.546 1.00 47.66 92 THR A O 1
ATOM 667 N N . THR A 1 93 ? 29.577 34.363 -34.871 1.00 50.53 93 THR A N 1
ATOM 668 C CA . THR A 1 93 ? 28.343 34.762 -35.566 1.00 50.53 93 THR A CA 1
ATOM 669 C C . THR A 1 93 ? 28.044 33.828 -36.746 1.00 50.53 93 THR A C 1
ATOM 671 O O . THR A 1 93 ? 28.876 33.737 -37.650 1.00 50.53 93 THR A O 1
ATOM 674 N N . PRO A 1 94 ? 26.868 33.175 -36.815 1.00 54.06 94 PRO A N 1
ATOM 675 C CA . PRO A 1 94 ? 26.477 32.409 -37.994 1.00 54.06 94 PRO A CA 1
ATOM 676 C C . PRO A 1 94 ? 26.080 33.348 -39.143 1.00 54.06 94 PRO A C 1
ATOM 678 O O . PRO A 1 94 ? 25.200 34.196 -39.001 1.00 54.06 94 PRO A O 1
ATOM 681 N N . THR A 1 95 ? 26.719 33.198 -40.305 1.00 42.62 95 THR A N 1
ATOM 682 C CA . THR A 1 95 ? 26.371 33.958 -41.514 1.00 42.62 95 THR A CA 1
ATOM 683 C C . THR A 1 95 ? 25.121 33.376 -42.174 1.00 42.62 95 THR A C 1
ATOM 685 O O . THR A 1 95 ? 25.148 32.261 -42.694 1.00 42.62 95 THR A O 1
ATOM 688 N N . THR A 1 96 ? 24.025 34.134 -42.206 1.00 43.72 96 THR A N 1
ATOM 689 C CA . THR A 1 96 ? 22.797 33.724 -42.904 1.00 43.72 96 THR A CA 1
ATOM 690 C C . THR A 1 96 ? 22.987 33.766 -44.420 1.00 43.72 96 THR A C 1
ATOM 692 O O . THR A 1 96 ? 23.212 34.831 -44.990 1.00 43.72 96 THR A O 1
ATOM 695 N N . THR A 1 97 ? 22.825 32.619 -45.084 1.00 47.88 97 THR A N 1
ATOM 696 C CA . THR A 1 97 ? 22.709 32.512 -46.549 1.00 47.88 97 THR A CA 1
ATOM 697 C C . THR A 1 97 ? 21.345 31.918 -46.888 1.00 47.88 97 THR A C 1
ATOM 699 O O . THR A 1 97 ? 20.972 30.883 -46.338 1.00 47.88 97 THR A O 1
ATOM 702 N N . ALA A 1 98 ? 20.577 32.577 -47.757 1.00 50.97 98 ALA A N 1
ATOM 703 C CA . ALA A 1 98 ? 19.227 32.138 -48.108 1.00 50.97 98 ALA A CA 1
ATOM 704 C C . ALA A 1 98 ? 19.242 30.970 -49.120 1.00 50.97 98 ALA A C 1
ATOM 706 O O . ALA A 1 98 ? 20.032 31.006 -50.067 1.00 50.97 98 ALA A O 1
ATOM 707 N N . PRO A 1 99 ? 18.362 29.960 -48.978 1.00 59.00 99 PRO A N 1
ATO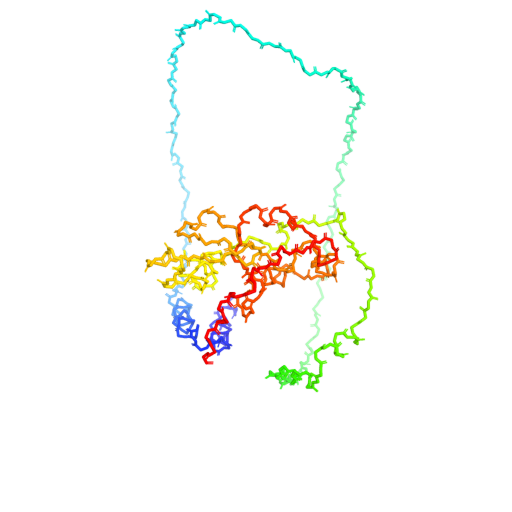M 708 C CA . PRO A 1 99 ? 18.206 28.902 -49.971 1.00 59.00 99 PRO A CA 1
ATOM 709 C C . PRO A 1 99 ? 17.413 29.392 -51.202 1.00 59.00 99 PRO A C 1
ATOM 711 O O . PRO A 1 99 ? 16.500 30.212 -51.061 1.00 59.00 99 PRO A O 1
ATOM 714 N N . PRO A 1 100 ? 17.698 28.881 -52.414 1.00 50.53 100 PRO A N 1
ATOM 715 C CA . PRO A 1 100 ? 16.934 29.216 -53.612 1.00 50.53 100 PRO A CA 1
ATOM 716 C C . PRO A 1 100 ? 15.545 28.559 -53.600 1.00 50.53 100 PRO A C 1
ATOM 718 O O . PRO A 1 100 ? 15.396 27.368 -53.324 1.00 50.53 100 PRO A O 1
ATOM 721 N N . THR A 1 101 ? 14.515 29.327 -53.960 1.00 51.75 101 THR A N 1
ATOM 722 C CA . THR A 1 101 ? 13.141 28.818 -54.090 1.00 51.75 101 THR A CA 1
ATOM 723 C C . THR A 1 101 ? 13.018 27.906 -55.309 1.00 51.75 101 THR A C 1
ATOM 725 O O . THR A 1 101 ? 13.178 28.364 -56.436 1.00 51.75 101 THR A O 1
ATOM 728 N N . THR A 1 102 ? 12.672 26.634 -55.093 1.00 51.81 102 THR A N 1
ATOM 729 C CA . THR A 1 102 ? 12.296 25.691 -56.161 1.00 51.81 102 THR A CA 1
ATOM 730 C C . THR A 1 102 ? 10.983 25.013 -55.776 1.00 51.81 102 THR A C 1
ATOM 732 O O . THR A 1 102 ? 10.884 24.441 -54.692 1.00 51.81 102 THR A O 1
ATOM 735 N N . ALA A 1 103 ? 9.960 25.102 -56.629 1.00 57.28 103 ALA A N 1
ATOM 736 C CA . ALA A 1 103 ? 8.647 24.522 -56.348 1.00 57.28 103 ALA A CA 1
ATOM 737 C C . ALA A 1 103 ? 8.627 23.002 -56.627 1.00 57.28 103 ALA A C 1
ATOM 739 O O . ALA A 1 103 ? 9.145 22.580 -57.664 1.00 57.28 103 ALA A O 1
ATOM 740 N N . PRO A 1 104 ? 8.018 22.173 -55.757 1.00 57.66 104 PRO A N 1
ATOM 741 C CA . PRO A 1 104 ? 7.852 20.746 -56.016 1.00 57.66 104 PRO A CA 1
ATOM 742 C C . PRO A 1 104 ? 6.706 20.483 -57.018 1.00 57.66 104 PRO A C 1
ATOM 744 O O . PRO A 1 104 ? 5.693 21.187 -56.986 1.00 57.66 104 PRO A O 1
ATOM 747 N N . PRO A 1 105 ? 6.815 19.459 -57.885 1.00 53.41 105 PRO A N 1
ATOM 748 C CA . PRO A 1 105 ? 5.734 19.065 -58.785 1.00 53.41 105 PRO A CA 1
ATOM 749 C C . PRO A 1 105 ? 4.594 18.358 -58.034 1.00 53.41 105 PRO A C 1
ATOM 751 O O . PRO A 1 105 ? 4.819 17.615 -57.078 1.00 53.41 105 PRO A O 1
ATOM 754 N N . THR A 1 106 ? 3.359 18.547 -58.499 1.00 54.19 106 THR A N 1
ATOM 755 C CA . THR A 1 106 ? 2.173 17.882 -57.941 1.00 54.19 106 THR A CA 1
ATOM 756 C C . THR A 1 106 ? 2.180 16.384 -58.255 1.00 54.19 106 THR A C 1
ATOM 758 O O . THR A 1 106 ? 2.039 15.987 -59.410 1.00 54.19 106 THR A O 1
ATOM 761 N N . VAL A 1 107 ? 2.279 15.549 -57.219 1.00 52.47 107 VAL A N 1
ATOM 762 C CA . VAL A 1 107 ? 2.084 14.092 -57.299 1.00 52.47 107 VAL A CA 1
ATOM 763 C C . VAL A 1 107 ? 0.732 13.744 -56.675 1.00 52.47 107 VAL A C 1
ATOM 765 O O . VAL A 1 107 ? 0.408 14.221 -55.588 1.00 52.47 107 VAL A O 1
ATOM 768 N N . ALA A 1 108 ? -0.073 12.931 -57.363 1.00 54.38 108 ALA A N 1
ATOM 769 C CA . ALA A 1 108 ? -1.368 12.483 -56.855 1.00 54.38 108 ALA A CA 1
ATOM 770 C C . ALA A 1 108 ? -1.194 11.479 -55.700 1.00 54.38 108 ALA A C 1
ATOM 772 O O . ALA A 1 108 ? -0.363 10.574 -55.775 1.00 54.38 108 ALA A O 1
ATOM 773 N N . ALA A 1 109 ? -1.986 11.629 -54.636 1.00 49.53 109 ALA A N 1
ATOM 774 C CA . ALA A 1 109 ? -1.886 10.780 -53.452 1.00 49.53 109 ALA A CA 1
ATOM 775 C C . ALA A 1 109 ? -2.535 9.395 -53.679 1.00 49.53 109 ALA A C 1
ATOM 777 O O . ALA A 1 109 ? -3.680 9.338 -54.135 1.00 49.53 109 ALA A O 1
ATOM 778 N N . PRO A 1 110 ? -1.866 8.280 -53.324 1.00 51.81 110 PRO A N 1
ATOM 779 C CA . PRO A 1 110 ? -2.494 6.963 -53.302 1.00 51.81 110 PRO A CA 1
ATOM 780 C C . PRO A 1 110 ? -3.480 6.854 -52.129 1.00 51.81 110 PRO A C 1
ATOM 782 O O . PRO A 1 110 ? -3.209 7.312 -51.018 1.00 51.81 110 PRO A O 1
ATOM 785 N N . THR A 1 111 ? -4.631 6.225 -52.362 1.00 53.34 111 THR A N 1
ATOM 786 C CA . THR A 1 111 ? -5.682 6.067 -51.346 1.00 53.34 111 THR A CA 1
ATOM 787 C C . THR A 1 111 ? -5.381 4.883 -50.423 1.00 53.34 111 THR A C 1
ATOM 789 O O . THR A 1 111 ? -5.831 3.765 -50.665 1.00 53.34 111 THR A O 1
ATOM 792 N N . SER A 1 112 ? -4.621 5.117 -49.351 1.00 44.12 112 SER A N 1
ATOM 793 C CA . SER A 1 112 ? -4.399 4.109 -48.305 1.00 44.12 112 SER A CA 1
ATOM 794 C C . SER A 1 112 ? -5.685 3.837 -47.520 1.00 44.12 112 SER A C 1
ATOM 796 O O . SER A 1 112 ? -6.066 4.620 -46.652 1.00 44.12 112 SER A O 1
ATOM 798 N N . ALA A 1 113 ? -6.342 2.713 -47.802 1.00 51.78 113 ALA A N 1
ATOM 799 C CA . ALA A 1 113 ? -7.412 2.191 -46.960 1.00 51.78 113 ALA A CA 1
ATOM 800 C C . ALA A 1 113 ? -6.814 1.588 -45.677 1.00 51.78 113 ALA A C 1
ATOM 802 O O . ALA A 1 113 ? -6.045 0.627 -45.735 1.00 51.78 113 ALA A O 1
ATOM 803 N N . THR A 1 114 ? -7.152 2.152 -44.517 1.00 43.81 114 THR A N 1
ATOM 804 C CA . THR A 1 114 ? -6.663 1.671 -43.218 1.00 43.81 114 THR A CA 1
ATOM 805 C C . THR A 1 114 ? -7.353 0.354 -42.838 1.00 43.81 114 THR A C 1
ATOM 807 O O . THR A 1 114 ? -8.584 0.331 -42.777 1.00 43.81 114 THR A O 1
ATOM 810 N N . PRO A 1 115 ? -6.624 -0.736 -42.534 1.00 48.12 115 PRO A N 1
ATOM 811 C CA . PRO A 1 115 ? -7.241 -1.952 -42.017 1.00 48.12 115 PRO A CA 1
ATOM 812 C C . PRO A 1 115 ? -7.697 -1.735 -40.566 1.00 48.12 115 PRO A C 1
ATOM 814 O O . PRO A 1 115 ? -6.878 -1.576 -39.662 1.00 48.12 115 PRO A O 1
ATOM 817 N N . THR A 1 116 ? -9.011 -1.735 -40.331 1.00 51.12 116 THR A N 1
ATOM 818 C CA . THR A 1 116 ? -9.592 -1.699 -38.980 1.00 51.12 116 THR A CA 1
ATOM 819 C C . THR A 1 116 ? -9.440 -3.060 -38.299 1.00 51.12 116 THR A C 1
ATOM 821 O O . THR A 1 116 ? -10.372 -3.860 -38.251 1.00 51.12 116 THR A O 1
ATOM 824 N N . THR A 1 117 ? -8.255 -3.325 -37.756 1.00 47.88 117 THR A N 1
ATOM 825 C CA . THR A 1 117 ? -8.022 -4.460 -36.857 1.00 47.88 117 THR A CA 1
ATOM 826 C C . THR A 1 117 ? -8.334 -4.024 -35.429 1.00 47.88 117 THR A C 1
ATOM 828 O O . THR A 1 117 ? -7.509 -3.382 -34.780 1.00 47.88 117 THR A O 1
ATOM 831 N N . ALA A 1 118 ? -9.527 -4.351 -34.932 1.00 50.69 118 ALA A N 1
ATOM 832 C CA . ALA A 1 118 ? -9.822 -4.202 -33.509 1.00 50.69 118 ALA A CA 1
ATOM 833 C C . ALA A 1 118 ? -8.929 -5.165 -32.695 1.00 50.69 118 ALA A C 1
ATOM 835 O O . ALA A 1 118 ? -8.783 -6.324 -33.098 1.00 50.69 118 ALA A O 1
ATOM 836 N N . PRO A 1 119 ? -8.326 -4.732 -31.572 1.00 54.09 119 PRO A N 1
ATOM 837 C CA . PRO A 1 119 ? -7.613 -5.648 -30.691 1.00 54.09 119 PRO A CA 1
ATOM 838 C C . PRO A 1 119 ? -8.613 -6.641 -30.070 1.00 54.09 119 PRO A C 1
ATOM 840 O O . PRO A 1 119 ? -9.716 -6.233 -29.697 1.00 54.09 119 PRO A O 1
ATOM 843 N N . PRO A 1 120 ? -8.269 -7.934 -29.935 1.00 50.53 120 PRO A N 1
ATOM 844 C CA . PRO A 1 120 ? -9.156 -8.902 -29.304 1.00 50.53 120 PRO A CA 1
ATOM 845 C C . PRO A 1 120 ? -9.263 -8.617 -27.799 1.00 50.53 120 PRO A C 1
ATOM 847 O O . PRO A 1 120 ? -8.366 -8.954 -27.029 1.00 50.53 120 PRO A O 1
ATOM 850 N N . THR A 1 121 ? -10.375 -8.015 -27.368 1.00 54.16 121 THR A N 1
ATOM 851 C CA . THR A 1 121 ? -10.721 -7.826 -25.947 1.00 54.16 121 THR A CA 1
ATOM 852 C C . THR A 1 121 ? -11.171 -9.153 -25.332 1.00 54.16 121 THR A C 1
ATOM 854 O O . THR A 1 121 ? -12.331 -9.373 -24.995 1.00 54.16 121 THR A O 1
ATOM 857 N N . THR A 1 122 ? -10.239 -10.093 -25.240 1.00 50.12 122 THR A N 1
ATOM 858 C CA . THR A 1 122 ? -10.413 -11.376 -24.565 1.00 50.12 122 THR A CA 1
ATOM 859 C C . THR A 1 122 ? -9.081 -11.708 -23.919 1.00 50.12 122 THR A C 1
ATOM 861 O O . THR A 1 122 ? -8.141 -12.123 -24.597 1.00 50.12 122 THR A O 1
ATOM 864 N N . ALA A 1 123 ? -8.990 -11.483 -22.606 1.00 50.69 123 ALA A N 1
ATOM 865 C CA . ALA A 1 123 ? -7.890 -12.024 -21.822 1.00 50.69 123 ALA A CA 1
ATOM 866 C C . ALA A 1 123 ? -7.835 -13.549 -22.047 1.00 50.69 123 ALA A C 1
ATOM 868 O O . ALA A 1 123 ? -8.899 -14.173 -22.142 1.00 50.69 123 ALA A O 1
ATOM 869 N N . PRO A 1 124 ? -6.643 -14.164 -22.164 1.00 55.28 124 PRO A N 1
ATOM 870 C CA . PRO A 1 124 ? -6.544 -15.614 -22.259 1.00 55.28 124 PRO A CA 1
ATOM 871 C C . PRO A 1 124 ? -7.310 -16.265 -21.098 1.00 55.28 124 PRO A C 1
ATOM 873 O O . PRO A 1 124 ? -7.184 -15.783 -19.969 1.00 55.28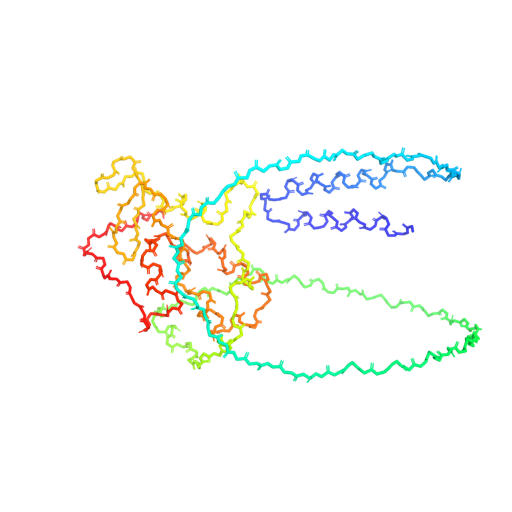 124 PRO A O 1
ATOM 876 N N . PRO A 1 125 ? -8.102 -17.329 -21.335 1.00 56.66 125 PRO A N 1
ATOM 877 C CA . PRO A 1 125 ? -8.794 -18.013 -20.251 1.00 56.66 125 PRO A CA 1
ATOM 878 C C . PRO A 1 125 ? -7.764 -18.469 -19.216 1.00 56.66 125 PRO A C 1
ATOM 880 O O . PRO A 1 125 ? -6.743 -19.058 -19.583 1.00 56.66 125 PRO A O 1
ATOM 883 N N . ALA A 1 126 ? -8.022 -18.166 -17.940 1.00 63.59 126 ALA A N 1
ATOM 884 C CA . ALA A 1 126 ? -7.088 -18.457 -16.860 1.00 63.59 126 ALA A CA 1
ATOM 885 C C . ALA A 1 126 ? -6.685 -19.946 -16.896 1.00 63.59 126 ALA A C 1
ATOM 887 O O . ALA A 1 126 ? -7.566 -20.810 -17.016 1.00 63.59 126 ALA A O 1
ATOM 888 N N . PRO A 1 127 ? -5.376 -20.266 -16.849 1.00 61.59 127 PRO A N 1
ATOM 889 C CA . PRO A 1 127 ? -4.892 -21.621 -17.078 1.00 61.59 127 PRO A CA 1
ATOM 890 C C . PRO A 1 127 ? -5.508 -22.587 -16.065 1.00 61.59 127 PRO A C 1
ATOM 892 O O . PRO A 1 127 ? -5.274 -22.498 -14.863 1.00 61.59 127 PRO A O 1
ATOM 895 N N . SER A 1 128 ? -6.328 -23.511 -16.561 1.00 66.12 128 SER A N 1
ATOM 896 C CA . SER A 1 128 ? -7.096 -24.429 -15.724 1.00 66.12 128 SER A CA 1
ATOM 897 C C . SER A 1 128 ? -6.207 -25.587 -15.263 1.00 66.12 128 SER A C 1
ATOM 899 O O . SER A 1 128 ? -5.916 -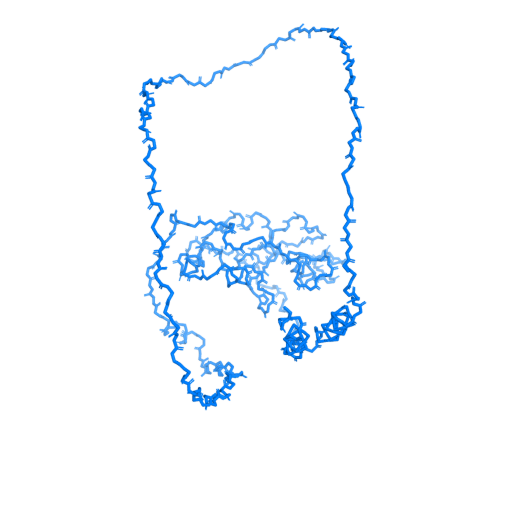26.498 -16.036 1.00 66.12 128 SER A O 1
ATOM 901 N N . GLY A 1 129 ? -5.763 -25.556 -14.007 1.00 72.25 129 GLY A N 1
ATOM 902 C CA . GLY A 1 129 ? -4.893 -26.579 -13.432 1.00 72.25 129 GLY A CA 1
ATOM 903 C C . GLY A 1 129 ? -4.636 -26.368 -11.941 1.00 72.25 129 GLY A C 1
ATOM 904 O O . GLY A 1 129 ? -5.179 -25.451 -11.330 1.00 72.25 129 GLY A O 1
ATOM 905 N N . ASP A 1 130 ? -3.793 -27.219 -11.357 1.00 88.06 130 ASP A N 1
ATOM 906 C CA . ASP A 1 130 ? -3.255 -26.989 -10.014 1.00 88.06 130 ASP A CA 1
ATOM 907 C C . ASP A 1 130 ? -2.390 -25.718 -10.023 1.00 88.06 130 ASP A C 1
ATOM 909 O O . ASP A 1 130 ? -1.380 -25.648 -10.728 1.00 88.06 130 ASP A O 1
ATOM 913 N N . VAL A 1 131 ? -2.774 -24.724 -9.218 1.00 85.88 131 VAL A N 1
ATOM 914 C CA . VAL A 1 131 ? -2.055 -23.450 -9.060 1.00 85.88 131 VAL A CA 1
ATOM 915 C C . VAL A 1 131 ? -0.587 -23.689 -8.699 1.00 85.88 131 VAL A C 1
ATOM 917 O O . VAL A 1 131 ? 0.291 -23.004 -9.217 1.00 85.88 131 VAL A O 1
ATOM 920 N N . LYS A 1 132 ? -0.282 -24.713 -7.890 1.00 87.31 132 LYS A N 1
ATOM 921 C CA . LYS A 1 132 ? 1.096 -25.060 -7.523 1.00 87.31 132 LYS A CA 1
ATOM 922 C C . LYS A 1 132 ? 1.898 -25.594 -8.713 1.00 87.31 132 LYS A C 1
ATOM 924 O O . LYS A 1 132 ? 3.071 -25.252 -8.857 1.00 87.31 132 LYS A O 1
ATOM 929 N N . ALA A 1 133 ? 1.277 -26.395 -9.578 1.00 88.56 133 ALA A N 1
ATOM 930 C CA . ALA A 1 133 ? 1.900 -26.862 -10.814 1.00 88.56 133 ALA A CA 1
ATOM 931 C C . ALA A 1 133 ? 2.137 -25.709 -11.805 1.00 88.56 133 ALA A C 1
ATOM 933 O O . ALA A 1 133 ? 3.175 -25.680 -12.458 1.00 88.56 133 ALA A O 1
ATOM 934 N N . LEU A 1 134 ? 1.218 -24.740 -11.876 1.00 89.69 134 LEU A N 1
ATOM 935 C CA . LEU A 1 134 ? 1.335 -23.554 -12.733 1.00 89.69 134 LEU A CA 1
ATOM 936 C C . LEU A 1 134 ? 2.424 -22.585 -12.247 1.00 89.69 134 LEU A C 1
ATOM 938 O O . LEU A 1 134 ? 3.234 -22.135 -13.053 1.00 89.69 134 LEU A O 1
ATOM 942 N N . ILE A 1 135 ? 2.512 -22.333 -10.936 1.00 88.81 135 ILE A N 1
ATOM 943 C CA . ILE A 1 135 ? 3.626 -21.587 -10.322 1.00 88.81 135 ILE A CA 1
ATOM 944 C C . ILE A 1 135 ? 4.963 -22.292 -10.605 1.00 88.81 135 ILE A C 1
ATOM 946 O O . ILE A 1 135 ? 5.948 -21.636 -10.930 1.00 88.81 135 ILE A O 1
ATOM 950 N N . GLY A 1 136 ? 4.989 -23.629 -10.582 1.00 88.81 136 GLY A N 1
ATOM 951 C CA . GLY A 1 136 ? 6.161 -24.436 -10.942 1.00 88.81 136 GLY A CA 1
ATOM 952 C C . GLY A 1 136 ? 6.624 -24.335 -12.406 1.00 88.81 136 GLY A C 1
ATOM 953 O O . GLY A 1 136 ? 7.676 -24.884 -12.732 1.00 88.81 136 GLY A O 1
ATOM 954 N N . LEU A 1 137 ? 5.878 -23.650 -13.283 1.00 90.38 137 LEU A N 1
ATOM 955 C CA . LEU A 1 137 ? 6.284 -23.337 -14.662 1.00 90.38 137 LEU A CA 1
ATOM 956 C C . LEU A 1 137 ? 6.871 -21.922 -14.815 1.00 90.38 137 LEU A C 1
ATOM 958 O O . LEU A 1 137 ? 7.353 -21.583 -15.899 1.00 90.38 137 LEU A O 1
ATOM 962 N N . LEU A 1 138 ? 6.828 -21.085 -13.772 1.00 89.38 138 LEU A N 1
ATOM 963 C CA . LEU A 1 138 ? 7.365 -19.726 -13.822 1.00 89.38 138 LEU A CA 1
ATOM 964 C C . LEU A 1 138 ? 8.907 -19.754 -13.853 1.00 89.38 138 LEU A C 1
ATOM 966 O O . LEU A 1 138 ? 9.521 -20.421 -13.015 1.00 89.38 138 LEU A O 1
ATOM 970 N N . PRO A 1 139 ? 9.567 -19.034 -14.783 1.00 88.50 139 PRO A N 1
ATOM 971 C CA . PRO A 1 139 ? 11.022 -18.944 -14.800 1.00 88.50 139 PRO A CA 1
ATOM 972 C C . PRO A 1 139 ? 11.556 -18.241 -13.548 1.00 88.50 139 PRO A C 1
ATOM 974 O O . PRO A 1 139 ? 11.279 -17.063 -13.329 1.00 88.50 139 PRO A O 1
ATOM 977 N N . VAL A 1 140 ? 12.368 -18.944 -12.759 1.00 90.12 140 VAL A N 1
ATOM 978 C CA . VAL A 1 140 ? 13.122 -18.336 -11.655 1.00 90.12 140 VAL A CA 1
ATOM 979 C C . VAL A 1 140 ? 14.295 -17.544 -12.234 1.00 90.12 140 VAL A C 1
ATOM 981 O O . VAL A 1 140 ? 15.109 -18.084 -12.985 1.00 90.12 140 VAL A O 1
ATOM 984 N N . ALA A 1 141 ? 14.386 -16.269 -11.867 1.00 88.31 141 ALA A N 1
ATOM 985 C CA . ALA A 1 141 ? 15.482 -15.368 -12.202 1.00 88.31 141 ALA A CA 1
ATOM 986 C C . ALA A 1 141 ? 16.055 -14.748 -10.919 1.00 88.31 141 ALA A C 1
ATOM 988 O O . ALA A 1 141 ? 15.407 -14.776 -9.875 1.00 88.31 141 ALA A O 1
ATOM 989 N N . ALA A 1 142 ? 17.264 -14.193 -10.999 1.00 88.44 142 ALA A N 1
ATOM 990 C CA . ALA A 1 142 ? 17.794 -13.353 -9.930 1.00 88.44 142 ALA A CA 1
ATOM 991 C C . ALA A 1 142 ? 17.161 -11.954 -9.990 1.00 88.44 142 ALA A C 1
ATOM 993 O O . ALA A 1 142 ? 16.898 -11.439 -11.079 1.00 88.44 142 ALA A O 1
ATOM 994 N N . GLU A 1 143 ? 16.964 -11.348 -8.823 1.00 87.38 143 GLU A N 1
ATOM 995 C CA . GLU A 1 143 ? 16.579 -9.944 -8.674 1.00 87.38 143 GLU A CA 1
ATOM 996 C C . GLU A 1 143 ? 17.601 -8.989 -9.309 1.00 87.38 143 GLU A C 1
ATOM 998 O O . GLU A 1 143 ? 18.806 -9.262 -9.347 1.00 87.38 143 GLU A O 1
ATOM 1003 N N . THR A 1 144 ? 17.118 -7.844 -9.798 1.00 90.19 144 THR A N 1
ATOM 1004 C CA . THR A 1 144 ? 17.938 -6.793 -10.418 1.00 90.19 144 THR A CA 1
ATOM 1005 C C . THR A 1 144 ? 17.634 -5.413 -9.828 1.00 90.19 144 THR A C 1
ATOM 1007 O O . THR A 1 144 ? 16.747 -5.247 -9.001 1.00 90.19 144 THR A O 1
ATOM 1010 N N . ASP A 1 145 ? 18.372 -4.388 -10.259 1.00 89.25 145 ASP A N 1
ATOM 1011 C CA . ASP A 1 145 ? 17.979 -2.972 -10.163 1.00 89.25 145 ASP A CA 1
ATOM 1012 C C . ASP A 1 145 ? 17.770 -2.366 -8.750 1.00 89.25 145 ASP A C 1
ATOM 1014 O O . ASP A 1 145 ? 17.325 -1.218 -8.663 1.00 89.25 145 ASP A O 1
ATOM 1018 N N . GLN A 1 146 ? 18.123 -3.071 -7.663 1.00 86.50 146 GLN A N 1
ATOM 1019 C CA . GLN A 1 146 ? 17.897 -2.661 -6.262 1.00 86.50 146 GLN A CA 1
ATOM 1020 C C . GLN A 1 146 ? 18.406 -1.244 -5.949 1.00 86.50 146 GLN A C 1
ATOM 1022 O O . GLN A 1 146 ? 17.643 -0.421 -5.447 1.00 86.50 146 GLN A O 1
ATOM 1027 N N . ASP A 1 147 ? 19.651 -0.930 -6.322 1.00 91.38 147 ASP A N 1
ATOM 1028 C CA . ASP A 1 147 ? 20.287 0.377 -6.074 1.00 91.38 147 ASP A CA 1
ATOM 1029 C C . ASP A 1 147 ? 19.612 1.556 -6.808 1.00 91.38 147 ASP A C 1
ATOM 1031 O O . ASP A 1 147 ? 19.939 2.715 -6.555 1.00 91.38 147 ASP A O 1
ATOM 1035 N N . SER A 1 148 ? 18.694 1.281 -7.744 1.00 94.31 148 SER A N 1
ATOM 1036 C CA . SER A 1 148 ? 17.985 2.298 -8.538 1.00 94.31 148 SER A CA 1
ATOM 1037 C C . SER A 1 148 ? 16.523 2.510 -8.123 1.00 94.31 148 SER A C 1
ATOM 1039 O O . SER A 1 148 ? 15.830 3.332 -8.725 1.00 94.31 148 SER A O 1
ATOM 1041 N N . TYR A 1 149 ? 16.044 1.784 -7.108 1.00 96.31 149 TYR A N 1
ATOM 1042 C CA . TYR A 1 149 ? 14.669 1.894 -6.631 1.00 96.31 149 TYR A CA 1
ATOM 1043 C C . TYR A 1 149 ? 14.391 3.250 -5.958 1.00 96.31 149 TYR A C 1
ATOM 1045 O O . TYR A 1 149 ? 15.159 3.731 -5.126 1.00 96.31 149 TYR A O 1
ATOM 1053 N N . SER A 1 150 ? 13.228 3.829 -6.261 1.00 96.69 150 SER A N 1
ATOM 1054 C CA . SER A 1 150 ? 12.598 4.871 -5.447 1.00 96.69 150 SER A CA 1
ATOM 1055 C C . SER A 1 150 ? 11.087 4.657 -5.417 1.00 96.69 150 SER A C 1
ATOM 1057 O O . SER A 1 150 ? 10.476 4.362 -6.450 1.00 96.69 150 SER A O 1
ATOM 1059 N N . ARG A 1 151 ? 10.478 4.836 -4.237 1.00 96.31 151 ARG A N 1
ATOM 1060 C CA . ARG A 1 151 ? 9.029 4.682 -4.035 1.00 96.31 151 ARG A CA 1
ATOM 1061 C C . ARG A 1 151 ? 8.229 5.675 -4.883 1.00 96.31 151 ARG A C 1
ATOM 1063 O O . ARG A 1 151 ? 7.194 5.308 -5.428 1.00 96.31 151 ARG A O 1
ATOM 1070 N N . ASP A 1 152 ? 8.753 6.884 -5.080 1.00 96.75 152 ASP A N 1
ATOM 1071 C CA . ASP A 1 152 ? 8.094 7.965 -5.827 1.00 96.75 152 ASP A CA 1
ATOM 1072 C C . ASP A 1 152 ? 7.798 7.585 -7.292 1.00 96.75 152 ASP A C 1
ATOM 1074 O O . ASP A 1 152 ? 6.885 8.124 -7.917 1.00 96.75 152 ASP A O 1
ATOM 1078 N N . LEU A 1 153 ? 8.532 6.609 -7.844 1.00 97.12 153 LEU A N 1
ATOM 1079 C CA . LEU A 1 153 ? 8.346 6.098 -9.207 1.00 97.12 153 LEU A CA 1
ATOM 1080 C C . LEU A 1 153 ? 7.050 5.290 -9.392 1.00 97.12 153 LEU A C 1
ATOM 1082 O O . LEU A 1 153 ? 6.707 4.972 -10.535 1.00 97.12 153 LEU A O 1
ATOM 1086 N N . PHE A 1 154 ? 6.359 4.958 -8.299 1.00 97.94 154 PHE A N 1
ATOM 1087 C CA . PHE A 1 154 ? 5.066 4.271 -8.266 1.00 97.94 154 PHE A CA 1
ATOM 1088 C C . PHE A 1 154 ? 3.875 5.209 -8.005 1.00 97.94 154 PHE A C 1
ATOM 1090 O O . PHE A 1 154 ? 2.746 4.734 -7.966 1.00 97.94 154 PHE A O 1
ATOM 1097 N N . ALA A 1 155 ? 4.110 6.524 -7.890 1.00 95.56 155 ALA A N 1
ATOM 1098 C CA . ALA A 1 155 ? 3.152 7.509 -7.377 1.00 95.56 155 ALA A CA 1
ATOM 1099 C C . ALA A 1 155 ? 2.718 7.249 -5.914 1.00 95.56 155 ALA A C 1
ATOM 1101 O O . ALA A 1 155 ? 3.101 6.262 -5.285 1.00 95.56 155 ALA A O 1
ATOM 1102 N N . GLY A 1 156 ? 1.970 8.198 -5.347 1.00 96.00 156 GLY A N 1
ATOM 1103 C CA . GLY A 1 156 ? 1.272 8.013 -4.073 1.00 96.00 156 GLY A CA 1
ATOM 1104 C C . GLY A 1 156 ? -0.112 7.389 -4.272 1.00 96.00 156 GLY A C 1
ATOM 1105 O O . GLY A 1 156 ? -0.496 7.073 -5.400 1.00 96.00 156 GLY A O 1
ATOM 1106 N N . TRP A 1 157 ? -0.864 7.274 -3.176 1.00 97.62 157 TRP A N 1
ATOM 1107 C CA . TRP A 1 157 ? -2.302 7.007 -3.227 1.00 97.62 157 TRP A CA 1
ATOM 1108 C C . TRP A 1 157 ? -3.024 8.108 -4.014 1.00 97.62 157 TRP A C 1
ATOM 1110 O O . TRP A 1 157 ? -2.615 9.274 -3.965 1.00 97.62 157 TRP A O 1
ATOM 1120 N N . PHE A 1 158 ? -4.082 7.756 -4.743 1.00 97.19 158 PHE A N 1
ATOM 1121 C CA . PHE A 1 158 ? -4.885 8.727 -5.482 1.00 97.19 158 PHE A CA 1
ATOM 1122 C C . PHE A 1 158 ? -6.364 8.344 -5.523 1.00 97.19 158 PHE A C 1
ATOM 1124 O O . PHE A 1 158 ? -6.729 7.178 -5.443 1.00 97.19 158 PHE A O 1
ATOM 1131 N N . ASP A 1 159 ? -7.207 9.360 -5.672 1.00 96.81 159 ASP A N 1
ATOM 1132 C CA . ASP A 1 159 ? -8.644 9.226 -5.893 1.00 96.81 159 ASP A CA 1
ATOM 1133 C C . ASP A 1 159 ? -8.902 8.961 -7.396 1.00 96.81 159 ASP A C 1
ATOM 1135 O O . ASP A 1 159 ? -8.563 9.777 -8.263 1.00 96.81 159 ASP A O 1
ATOM 1139 N N . ALA A 1 160 ? -9.426 7.773 -7.721 1.00 93.75 160 ALA A N 1
ATOM 1140 C CA . ALA A 1 160 ? -9.512 7.247 -9.090 1.00 93.75 160 ALA A CA 1
ATOM 1141 C C . ALA A 1 160 ? -10.860 7.521 -9.797 1.00 93.75 160 ALA A C 1
ATOM 1143 O O . ALA A 1 160 ? -10.955 7.469 -11.036 1.00 93.75 160 ALA A O 1
ATOM 1144 N N . ASP A 1 161 ? -11.921 7.811 -9.045 1.00 94.69 161 ASP A N 1
ATOM 1145 C CA . ASP A 1 161 ? -13.269 8.116 -9.546 1.00 94.69 161 ASP A CA 1
ATOM 1146 C C . ASP A 1 161 ? -13.714 9.562 -9.248 1.00 94.69 161 ASP A C 1
ATOM 1148 O O . ASP A 1 161 ? -14.605 10.068 -9.932 1.00 94.69 161 ASP A O 1
ATOM 1152 N N . ASN A 1 162 ? -12.966 10.261 -8.388 1.00 96.00 162 ASN A N 1
ATOM 1153 C CA . ASN A 1 162 ? -13.140 11.630 -7.895 1.00 96.00 162 ASN A CA 1
ATOM 1154 C C . ASN A 1 162 ? -14.259 11.745 -6.839 1.00 96.00 162 ASN A C 1
ATOM 1156 O O . ASN A 1 162 ? -14.996 12.737 -6.823 1.00 96.00 162 ASN A O 1
ATOM 1160 N N . ASN A 1 163 ? -14.399 10.730 -5.973 1.00 96.38 163 ASN A N 1
ATOM 1161 C CA . ASN A 1 163 ? -15.397 10.690 -4.899 1.00 96.38 163 ASN A CA 1
ATOM 1162 C C . ASN A 1 163 ? -14.955 11.375 -3.581 1.00 96.38 163 ASN A C 1
ATOM 1164 O O . ASN A 1 163 ? -15.815 11.731 -2.769 1.00 96.38 163 ASN A O 1
ATOM 1168 N N . GLY A 1 164 ? -13.654 11.632 -3.391 1.00 96.75 164 GLY A N 1
ATOM 1169 C CA . GLY A 1 164 ? -13.056 12.205 -2.175 1.00 96.75 164 GLY A CA 1
ATOM 1170 C C . GLY A 1 164 ? -12.273 11.216 -1.297 1.00 96.75 164 GLY A C 1
ATOM 1171 O O . GLY A 1 164 ? -11.692 11.637 -0.295 1.00 96.75 164 GLY A O 1
ATOM 1172 N N . CYS A 1 165 ? -12.244 9.937 -1.666 1.00 97.69 165 CYS A N 1
ATOM 1173 C CA . CYS A 1 165 ? -11.546 8.834 -1.009 1.00 97.69 165 CYS A CA 1
ATOM 1174 C C . CYS A 1 165 ? -10.319 8.457 -1.862 1.00 97.69 165 CYS A C 1
ATOM 1176 O O . CYS A 1 165 ? -10.429 8.250 -3.070 1.00 97.69 165 CYS A O 1
ATOM 1178 N N . ASP A 1 166 ? -9.121 8.428 -1.270 1.00 98.19 166 ASP A N 1
ATOM 1179 C CA . ASP A 1 166 ? -7.936 7.889 -1.949 1.00 98.19 166 ASP A CA 1
ATOM 1180 C C . ASP A 1 166 ? -7.855 6.362 -1.791 1.00 98.19 166 ASP A C 1
ATOM 1182 O O . ASP A 1 166 ? -8.588 5.760 -1.010 1.00 98.19 166 ASP A O 1
ATOM 1186 N N . THR A 1 167 ? -6.920 5.721 -2.489 1.00 98.25 167 THR A N 1
ATOM 1187 C CA . THR A 1 167 ? -6.674 4.273 -2.401 1.00 98.25 167 THR A CA 1
ATOM 1188 C C . THR A 1 167 ? -6.562 3.733 -0.966 1.00 98.25 167 THR A C 1
ATOM 1190 O O . THR A 1 167 ? -6.978 2.606 -0.707 1.00 98.25 167 THR A O 1
ATOM 1193 N N . ARG A 1 168 ? -6.016 4.504 -0.009 1.00 98.00 168 ARG A N 1
ATOM 1194 C CA . ARG A 1 168 ? -5.964 4.080 1.401 1.00 98.00 168 ARG A CA 1
ATOM 1195 C C . ARG A 1 168 ? -7.362 4.094 2.014 1.00 98.00 168 ARG A C 1
ATOM 1197 O O . ARG A 1 168 ? -7.720 3.153 2.717 1.00 98.00 168 ARG A O 1
ATOM 1204 N N . CYS A 1 169 ? -8.106 5.169 1.789 1.00 98.06 169 CYS A N 1
ATOM 1205 C CA . CYS A 1 169 ? -9.484 5.310 2.238 1.00 98.06 169 CYS A CA 1
ATOM 1206 C C . CYS A 1 169 ? -10.380 4.195 1.656 1.00 98.06 169 CYS A C 1
ATOM 1208 O O . CYS A 1 169 ? -11.146 3.598 2.407 1.00 98.06 169 CYS A O 1
ATOM 1210 N N . GLU A 1 170 ? -10.215 3.834 0.378 1.00 98.12 170 GLU A N 1
ATOM 1211 C CA . GLU A 1 170 ? -10.989 2.765 -0.275 1.00 98.12 170 GLU A CA 1
ATOM 1212 C C . GLU A 1 170 ? -10.709 1.380 0.339 1.00 98.12 170 GLU A C 1
ATOM 1214 O O . GLU A 1 170 ? -11.645 0.650 0.667 1.00 98.12 170 GLU A O 1
ATOM 1219 N N . VAL A 1 171 ? -9.439 1.026 0.591 1.00 98.12 171 VAL A N 1
ATOM 1220 C CA . VAL A 1 171 ? -9.092 -0.246 1.265 1.00 98.12 171 VAL A CA 1
ATOM 1221 C C . VAL A 1 171 ? -9.628 -0.272 2.701 1.00 98.12 171 VAL A C 1
ATOM 1223 O O . VAL A 1 171 ? -10.213 -1.268 3.123 1.00 98.12 171 VAL A O 1
ATOM 1226 N N . LEU A 1 172 ? -9.511 0.836 3.445 1.00 97.88 172 LEU A N 1
ATOM 1227 C CA . LEU A 1 172 ? -10.099 0.943 4.785 1.00 97.88 172 LEU A CA 1
ATOM 1228 C C . LEU A 1 172 ? -11.631 0.825 4.758 1.00 97.88 172 LEU A C 1
ATOM 1230 O O . LEU A 1 172 ? -12.199 0.222 5.665 1.00 97.88 172 LEU A O 1
ATOM 1234 N N . ALA A 1 173 ? -12.311 1.353 3.741 1.00 97.31 173 ALA A N 1
ATOM 1235 C CA . ALA A 1 173 ? -13.754 1.194 3.587 1.00 97.31 173 ALA A CA 1
ATOM 1236 C C . ALA A 1 173 ? -14.142 -0.259 3.256 1.00 97.31 173 ALA A C 1
ATOM 1238 O O . ALA A 1 173 ? -15.100 -0.778 3.832 1.00 97.31 173 ALA A O 1
ATOM 1239 N N . ALA A 1 174 ? -13.386 -0.926 2.379 1.00 97.12 174 ALA A N 1
ATOM 1240 C CA . ALA A 1 174 ? -13.642 -2.296 1.937 1.00 97.12 174 ALA A CA 1
ATOM 1241 C C . ALA A 1 174 ? -13.365 -3.358 3.019 1.00 97.12 174 ALA A C 1
ATOM 1243 O O . ALA A 1 174 ? -14.122 -4.321 3.140 1.00 97.12 174 ALA A O 1
ATOM 1244 N N . GLU A 1 175 ? -12.315 -3.186 3.828 1.00 97.50 175 GLU A N 1
ATOM 1245 C CA . GLU A 1 175 ? -11.936 -4.135 4.888 1.00 97.50 175 GLU A CA 1
ATOM 1246 C C . GLU A 1 175 ? -12.590 -3.849 6.254 1.00 97.50 175 GLU A C 1
ATOM 1248 O O . GLU A 1 175 ? -12.334 -4.559 7.233 1.00 97.50 175 GLU A O 1
ATOM 1253 N N . ARG A 1 176 ? -13.449 -2.826 6.366 1.00 97.88 176 ARG A N 1
ATOM 1254 C CA . ARG A 1 176 ? -14.153 -2.547 7.623 1.00 97.88 176 ARG A CA 1
ATOM 1255 C C . ARG A 1 176 ? -15.247 -3.586 7.877 1.00 97.88 176 ARG A C 1
ATOM 1257 O O . ARG A 1 176 ? -16.243 -3.662 7.164 1.00 97.88 176 ARG A O 1
ATOM 1264 N N . HIS A 1 177 ? -15.133 -4.311 8.982 1.00 97.81 177 HIS A N 1
ATOM 1265 C CA . HIS A 1 177 ? -16.180 -5.202 9.467 1.00 97.81 177 HIS A CA 1
ATOM 1266 C C . HIS A 1 177 ? -17.252 -4.436 10.260 1.00 97.81 177 HIS A C 1
ATOM 1268 O O . HIS A 1 177 ? -16.931 -3.595 11.101 1.00 97.81 177 HIS A O 1
ATOM 1274 N N . ASP A 1 178 ? -18.528 -4.798 10.079 1.00 97.88 178 ASP A N 1
ATOM 1275 C CA . ASP A 1 178 ? -19.653 -4.274 10.877 1.00 97.88 178 ASP A CA 1
ATOM 1276 C C . ASP A 1 178 ? -19.584 -4.666 12.361 1.00 97.88 178 ASP A C 1
ATOM 1278 O O . ASP A 1 178 ? -20.103 -3.956 13.219 1.00 97.88 178 ASP A O 1
ATOM 1282 N N . SER A 1 179 ? -18.946 -5.796 12.684 1.00 97.25 179 SER A N 1
ATOM 1283 C CA . SER A 1 179 ? -18.640 -6.200 14.060 1.00 97.25 179 SER A CA 1
ATOM 1284 C C . SER A 1 179 ? -17.469 -7.184 14.102 1.00 97.25 179 SER A C 1
ATOM 1286 O O . SER A 1 179 ? -17.302 -8.002 13.197 1.00 97.25 179 SER A O 1
ATOM 1288 N N . LEU A 1 180 ? -16.676 -7.125 15.173 1.00 96.38 180 LEU A N 1
ATOM 1289 C CA . LEU A 1 180 ? -15.601 -8.074 15.483 1.00 96.38 180 LEU A CA 1
ATOM 1290 C C . LEU A 1 180 ? -15.690 -8.524 16.954 1.00 96.38 180 LEU A C 1
ATOM 1292 O O . LEU A 1 180 ? -16.346 -7.860 17.765 1.00 96.38 180 LEU A O 1
ATOM 1296 N N . PRO A 1 181 ? -15.033 -9.631 17.352 1.00 94.44 181 PRO A N 1
ATOM 1297 C CA . PRO A 1 181 ? -14.970 -10.050 18.752 1.00 94.44 181 PRO A CA 1
ATOM 1298 C C . PRO A 1 181 ? -14.377 -8.950 19.651 1.00 94.44 181 PRO A C 1
ATOM 1300 O O . PRO A 1 181 ? -13.189 -8.656 19.594 1.00 94.44 181 PRO A O 1
ATOM 1303 N N . GLY A 1 182 ? -15.219 -8.339 20.489 1.00 95.06 182 GLY A N 1
ATOM 1304 C CA . GLY A 1 182 ? -14.851 -7.205 21.349 1.00 95.06 182 GLY A CA 1
ATOM 1305 C C . GLY A 1 182 ? -15.145 -5.816 20.764 1.00 95.06 182 GLY A C 1
ATOM 1306 O O . GLY A 1 182 ? -15.160 -4.854 21.525 1.00 95.06 182 GLY A O 1
ATOM 1307 N N . LEU A 1 183 ? -15.463 -5.712 19.468 1.00 97.25 183 LEU A N 1
ATOM 1308 C CA . LEU A 1 183 ? -15.827 -4.470 18.772 1.00 97.25 183 LEU A CA 1
ATOM 1309 C C . LEU A 1 183 ? -17.228 -4.609 18.139 1.00 97.25 183 LEU A C 1
ATOM 1311 O O . LEU A 1 183 ? -17.351 -4.875 16.940 1.00 97.25 183 LEU A O 1
ATOM 1315 N N . PRO A 1 184 ? -18.312 -4.470 18.928 1.00 96.75 184 PRO A N 1
ATOM 1316 C CA . PRO A 1 184 ? -19.684 -4.671 18.451 1.00 96.75 184 PRO A CA 1
ATOM 1317 C C . PRO A 1 184 ? -20.194 -3.555 17.524 1.00 96.75 184 PRO A C 1
ATOM 1319 O O . PRO A 1 184 ? -21.231 -3.732 16.896 1.00 96.75 184 PRO A O 1
ATOM 1322 N N . GLU A 1 185 ? -19.484 -2.426 17.445 1.00 96.94 185 GLU A N 1
ATOM 1323 C CA . GLU A 1 185 ? -19.771 -1.293 16.547 1.00 96.94 185 GLU A CA 1
ATOM 1324 C C . GLU A 1 185 ? -18.923 -1.343 15.254 1.00 96.94 185 GLU A C 1
ATOM 1326 O O . GLU A 1 185 ? -18.988 -0.443 14.412 1.00 96.94 185 GLU A O 1
ATOM 1331 N N . GLY A 1 186 ? -18.125 -2.403 15.088 1.00 97.50 186 GLY A N 1
ATOM 1332 C CA . GLY A 1 186 ? -17.258 -2.625 13.935 1.00 97.50 186 GLY A CA 1
ATOM 1333 C C . GLY A 1 186 ? -15.832 -2.106 14.103 1.00 97.50 186 GLY A C 1
ATOM 1334 O O . GLY A 1 186 ? -15.450 -1.589 15.152 1.00 97.50 186 GLY A O 1
ATOM 1335 N N . GLY A 1 187 ? -15.037 -2.294 13.054 1.00 98.00 187 GLY A N 1
ATOM 1336 C CA . GLY A 1 187 ? -13.604 -2.008 13.027 1.00 98.00 187 GLY A CA 1
ATOM 1337 C C . GLY A 1 187 ? -12.878 -2.909 12.031 1.00 98.00 187 GLY A C 1
ATOM 1338 O O . GLY A 1 187 ? -13.506 -3.526 11.172 1.00 98.00 187 GLY A O 1
ATOM 1339 N N . TRP A 1 188 ? -11.562 -3.013 12.172 1.00 98.00 188 TRP A N 1
ATOM 1340 C CA . TRP A 1 188 ? -10.680 -3.738 11.255 1.00 98.00 188 TRP A CA 1
ATOM 1341 C C . TRP A 1 188 ? -9.951 -4.880 11.955 1.00 98.00 188 TRP A C 1
ATOM 1343 O O . TRP A 1 188 ? -9.713 -4.821 13.163 1.00 98.00 188 TRP A O 1
ATOM 1353 N N . LEU A 1 189 ? -9.569 -5.899 11.182 1.00 96.50 189 LEU A N 1
ATOM 1354 C CA . LEU A 1 189 ? -8.774 -7.044 11.621 1.00 96.50 189 LEU A CA 1
ATOM 1355 C C . LEU A 1 189 ? -7.454 -7.075 10.838 1.00 96.50 189 LEU A C 1
ATOM 1357 O O . LEU A 1 189 ? -7.431 -7.459 9.675 1.00 96.50 189 LEU A O 1
ATOM 1361 N N . SER A 1 190 ? -6.349 -6.709 11.486 1.00 95.44 190 SER A N 1
ATOM 1362 C CA . SER A 1 190 ? -5.015 -6.702 10.874 1.00 95.44 190 SER A CA 1
ATOM 1363 C C . SER A 1 190 ? -4.583 -8.116 10.466 1.00 95.44 190 SER A C 1
ATOM 1365 O O . SER A 1 190 ? -4.374 -8.995 11.311 1.00 95.44 190 SER A O 1
ATOM 1367 N N . ALA A 1 191 ? -4.411 -8.332 9.160 1.00 90.06 191 ALA A N 1
ATOM 1368 C CA . ALA A 1 191 ? -4.175 -9.655 8.573 1.00 90.06 191 ALA A CA 1
ATOM 1369 C C . ALA A 1 191 ? -2.866 -10.342 9.029 1.00 90.06 191 ALA A C 1
ATOM 1371 O O . ALA A 1 191 ? -2.739 -11.565 8.934 1.00 90.06 191 ALA A O 1
ATOM 1372 N N . TYR A 1 192 ? -1.887 -9.581 9.531 1.00 93.44 192 TYR A N 1
ATOM 1373 C CA . TYR A 1 192 ? -0.535 -10.066 9.853 1.00 93.44 192 TYR A CA 1
ATOM 1374 C C . TYR A 1 192 ? -0.294 -10.467 11.317 1.00 93.44 192 TYR A C 1
ATOM 1376 O O . TYR A 1 192 ? 0.731 -11.085 11.625 1.00 93.44 192 TYR A O 1
ATOM 1384 N N . ASP A 1 193 ? -1.197 -10.100 12.225 1.00 93.50 193 ASP A N 1
ATOM 1385 C CA . ASP A 1 193 ? -1.096 -10.393 13.662 1.00 93.50 193 ASP A CA 1
ATOM 1386 C C . ASP A 1 193 ? -2.442 -10.714 14.337 1.00 93.50 193 ASP A C 1
ATOM 1388 O O . ASP A 1 193 ? -2.447 -11.202 15.469 1.00 93.50 193 ASP A O 1
ATOM 1392 N N . GLY A 1 194 ? -3.572 -10.497 13.657 1.00 93.06 194 GLY A N 1
ATOM 1393 C CA . GLY A 1 194 ? -4.911 -10.737 14.193 1.00 93.06 194 GLY A CA 1
ATOM 1394 C C . GLY A 1 194 ? -5.366 -9.675 15.192 1.00 93.06 194 GLY A C 1
ATOM 1395 O O . GLY A 1 194 ? -6.357 -9.879 15.895 1.00 93.06 194 GLY A O 1
ATOM 1396 N N . TYR A 1 195 ? -4.651 -8.551 15.282 1.00 94.31 195 TYR A N 1
ATOM 1397 C CA . TYR A 1 195 ? -5.058 -7.420 16.102 1.00 94.31 195 TYR A CA 1
ATOM 1398 C C . TYR A 1 195 ? -6.334 -6.789 15.531 1.00 94.31 195 TYR A C 1
ATOM 1400 O O . TYR A 1 195 ? -6.425 -6.532 14.332 1.00 94.31 195 TYR A O 1
ATOM 1408 N N . SER A 1 196 ? -7.331 -6.563 16.388 1.00 96.56 196 SER A N 1
ATOM 1409 C CA . SER A 1 196 ? -8.600 -5.931 16.013 1.00 96.56 196 SER A CA 1
ATOM 1410 C C . SER A 1 196 ? -8.697 -4.543 16.635 1.00 96.56 196 SER A C 1
ATOM 1412 O O . SER A 1 196 ? -8.502 -4.416 17.844 1.00 96.56 196 SER A O 1
ATOM 1414 N N . THR A 1 197 ? -9.036 -3.525 15.842 1.00 97.19 197 THR A N 1
ATOM 1415 C CA . THR A 1 197 ? -9.123 -2.130 16.309 1.00 97.19 197 THR A CA 1
ATOM 1416 C C . THR A 1 197 ? -10.296 -1.366 15.684 1.00 97.19 197 THR A C 1
ATOM 1418 O O . THR A 1 197 ? -10.633 -1.618 14.524 1.00 97.19 197 THR A O 1
ATOM 1421 N N . PRO A 1 198 ? -10.943 -0.441 16.421 1.00 97.81 198 PRO A N 1
ATOM 1422 C CA . PRO A 1 198 ? -11.892 0.518 15.867 1.00 97.81 198 PRO A CA 1
ATOM 1423 C C . PRO A 1 198 ? -11.210 1.816 15.387 1.00 97.81 198 PRO A C 1
ATOM 1425 O O . PRO A 1 198 ? -11.912 2.725 14.950 1.00 97.81 198 PRO A O 1
ATOM 1428 N N . ASP A 1 199 ? -9.879 1.933 15.497 1.00 97.50 199 ASP A N 1
ATOM 1429 C CA . ASP A 1 199 ? -9.105 3.124 15.128 1.00 97.50 199 ASP A CA 1
ATOM 1430 C C . ASP A 1 199 ? -8.287 2.874 13.847 1.00 97.50 199 ASP A C 1
ATOM 1432 O O . ASP A 1 199 ? -7.288 2.152 13.836 1.00 97.50 199 ASP A O 1
ATOM 1436 N N . GLU A 1 200 ? -8.707 3.505 12.749 1.00 96.38 200 GLU A N 1
ATOM 1437 C CA . GLU A 1 200 ? -8.043 3.441 11.440 1.00 96.38 200 GLU A CA 1
ATOM 1438 C C . GLU A 1 200 ? -6.600 3.984 11.440 1.00 96.38 200 GLU A C 1
ATOM 1440 O O . GLU A 1 200 ? -5.821 3.678 10.533 1.00 96.38 200 GLU A O 1
ATOM 1445 N N . SER A 1 201 ? -6.214 4.786 12.440 1.00 96.69 201 SER A N 1
ATOM 1446 C CA . SER A 1 201 ? -4.877 5.385 12.529 1.00 96.69 201 SER A CA 1
ATOM 1447 C C . SER A 1 201 ? -3.805 4.428 13.065 1.00 96.69 201 SER A C 1
ATOM 1449 O O . SER A 1 201 ? -2.613 4.687 12.894 1.00 96.69 201 SER A O 1
ATOM 1451 N N . GLU A 1 202 ? -4.201 3.283 13.635 1.00 96.81 202 GLU A N 1
ATOM 1452 C CA . GLU A 1 202 ? -3.282 2.202 14.032 1.00 96.81 202 GLU A CA 1
ATOM 1453 C C . GLU A 1 202 ? -2.835 1.323 12.840 1.00 96.81 202 GLU A C 1
ATOM 1455 O O . GLU A 1 202 ? -1.901 0.516 12.960 1.00 96.81 202 GLU A O 1
ATOM 1460 N N . LEU A 1 203 ? -3.485 1.491 11.682 1.00 97.88 203 LEU A N 1
ATOM 1461 C CA . LEU A 1 203 ? -3.322 0.672 10.482 1.00 97.88 203 LEU A CA 1
ATOM 1462 C C . LEU A 1 203 ? -2.530 1.413 9.399 1.00 97.88 203 LEU A C 1
ATOM 1464 O O . LEU A 1 203 ? -2.897 2.519 8.995 1.00 97.88 203 LEU A O 1
ATOM 1468 N N . ASP A 1 204 ? -1.505 0.767 8.851 1.00 97.69 204 ASP A N 1
ATOM 1469 C CA . ASP A 1 204 ? -0.943 1.114 7.542 1.00 97.69 204 ASP A CA 1
ATOM 1470 C C . ASP A 1 204 ? -1.670 0.269 6.465 1.00 97.69 204 ASP A C 1
ATOM 1472 O O . ASP A 1 204 ? -2.161 -0.820 6.763 1.00 97.69 204 ASP A O 1
ATOM 1476 N N . ILE A 1 205 ? -1.723 0.744 5.212 1.00 97.88 205 ILE A N 1
ATOM 1477 C CA . ILE A 1 205 ? -2.055 -0.123 4.064 1.00 97.88 205 ILE A CA 1
ATOM 1478 C C . ILE A 1 205 ? -0.739 -0.627 3.478 1.00 97.88 205 ILE A C 1
ATOM 1480 O O . ILE A 1 205 ? 0.127 0.178 3.118 1.00 97.88 205 ILE A O 1
ATOM 1484 N N . ASP A 1 206 ? -0.586 -1.946 3.419 1.00 97.69 206 ASP A N 1
ATOM 1485 C CA . ASP A 1 206 ? 0.606 -2.619 2.913 1.00 97.69 206 ASP A CA 1
ATOM 1486 C C . ASP A 1 206 ? 0.368 -3.219 1.523 1.00 97.69 206 ASP A C 1
ATOM 1488 O O . ASP A 1 206 ? -0.677 -3.806 1.251 1.00 97.69 206 ASP A O 1
ATOM 1492 N N . HIS A 1 207 ? 1.378 -3.107 0.660 1.00 97.81 207 HIS A N 1
ATOM 1493 C CA . HIS A 1 207 ? 1.443 -3.805 -0.621 1.00 97.81 207 HIS A CA 1
ATOM 1494 C C . HIS A 1 207 ? 1.893 -5.246 -0.358 1.00 97.81 207 HIS A C 1
ATOM 1496 O O . HIS A 1 207 ? 3.073 -5.463 -0.057 1.00 97.81 207 HIS A O 1
ATOM 1502 N N . LEU A 1 208 ? 0.994 -6.234 -0.477 1.00 96.25 208 LEU A N 1
ATOM 1503 C CA . LEU A 1 208 ? 1.291 -7.639 -0.136 1.00 96.25 208 LEU A CA 1
ATOM 1504 C C . LEU A 1 208 ? 2.565 -8.138 -0.843 1.00 96.25 208 LEU A C 1
ATOM 1506 O O . LEU A 1 208 ? 3.421 -8.765 -0.219 1.00 96.25 208 LEU A O 1
ATOM 1510 N N . VAL A 1 209 ? 2.734 -7.758 -2.115 1.00 96.94 209 VAL A N 1
ATOM 1511 C CA . VAL A 1 209 ? 4.026 -7.757 -2.816 1.00 96.94 209 VAL A CA 1
ATOM 1512 C C . VAL A 1 209 ? 4.634 -6.349 -2.710 1.00 96.94 209 VAL A C 1
ATOM 1514 O O . VAL A 1 209 ? 4.120 -5.435 -3.360 1.00 96.94 209 VAL A O 1
ATOM 1517 N N . PRO A 1 210 ? 5.718 -6.130 -1.935 1.00 97.38 210 PRO A N 1
ATOM 1518 C CA . PRO A 1 210 ? 6.281 -4.796 -1.743 1.00 97.38 210 PRO A CA 1
ATOM 1519 C C . PRO A 1 210 ? 6.677 -4.102 -3.052 1.00 97.38 210 PRO A C 1
ATOM 1521 O O . PRO A 1 210 ? 7.209 -4.730 -3.967 1.00 97.38 210 PRO A O 1
ATOM 1524 N N . LEU A 1 211 ? 6.535 -2.774 -3.112 1.00 97.75 211 LEU A N 1
ATOM 1525 C CA . LEU A 1 211 ? 6.901 -1.983 -4.298 1.00 97.75 211 LEU A CA 1
ATOM 1526 C C . LEU A 1 211 ? 8.378 -2.146 -4.710 1.00 97.75 211 LEU A C 1
ATOM 1528 O O . LEU A 1 211 ? 8.687 -2.132 -5.903 1.00 97.75 211 LEU A O 1
ATOM 1532 N N . ALA A 1 212 ? 9.290 -2.345 -3.749 1.00 97.25 212 ALA A N 1
ATOM 1533 C CA . ALA A 1 212 ? 10.693 -2.620 -4.058 1.00 97.25 212 ALA A CA 1
ATOM 1534 C C . ALA A 1 212 ? 10.917 -4.064 -4.543 1.00 97.25 212 ALA A C 1
ATOM 1536 O O . ALA A 1 212 ? 11.711 -4.255 -5.456 1.00 97.25 212 ALA A O 1
ATOM 1537 N N . GLU A 1 213 ? 10.183 -5.060 -4.031 1.00 96.81 213 GLU A N 1
ATOM 1538 C CA . GLU A 1 213 ? 10.237 -6.435 -4.562 1.00 96.81 213 GLU A CA 1
ATOM 1539 C C . GLU A 1 213 ? 9.691 -6.499 -5.989 1.00 96.81 213 GLU A C 1
ATOM 1541 O O . GLU A 1 213 ? 10.296 -7.106 -6.873 1.00 96.81 213 GLU A O 1
ATOM 1546 N N . ALA A 1 214 ? 8.588 -5.795 -6.259 1.00 96.62 214 ALA A N 1
ATOM 1547 C CA . ALA A 1 214 ? 8.060 -5.634 -7.607 1.00 96.62 214 ALA A CA 1
ATOM 1548 C C . ALA A 1 214 ? 9.087 -4.957 -8.530 1.00 96.62 214 ALA A C 1
ATOM 1550 O O . ALA A 1 214 ? 9.277 -5.393 -9.668 1.00 96.62 214 ALA A O 1
ATOM 1551 N N . TRP A 1 215 ? 9.792 -3.925 -8.046 1.00 97.81 215 TRP A N 1
ATOM 1552 C CA . TRP A 1 215 ? 10.886 -3.277 -8.775 1.00 97.81 215 TRP A CA 1
ATOM 1553 C C . TRP A 1 215 ? 12.021 -4.255 -9.095 1.00 97.81 215 TRP A C 1
ATOM 1555 O O . TRP A 1 215 ? 12.357 -4.400 -10.274 1.00 97.81 215 TRP A O 1
ATOM 1565 N N . ARG A 1 216 ? 12.539 -4.966 -8.082 1.00 95.62 216 ARG A N 1
ATOM 1566 C CA . ARG A 1 216 ? 13.623 -5.958 -8.196 1.00 95.62 216 ARG A CA 1
ATOM 1567 C C . ARG A 1 216 ? 13.258 -7.154 -9.080 1.00 95.62 216 ARG A C 1
ATOM 1569 O O . ARG A 1 216 ? 14.103 -7.665 -9.812 1.00 95.62 216 ARG A O 1
ATOM 1576 N N . SER A 1 217 ? 11.977 -7.521 -9.102 1.00 93.38 217 SER A N 1
ATOM 1577 C CA . SER A 1 217 ? 11.383 -8.532 -9.991 1.00 93.38 217 SER A CA 1
ATOM 1578 C C . SER A 1 217 ? 11.117 -8.027 -11.421 1.00 93.38 217 SER A C 1
ATOM 1580 O O . SER A 1 217 ? 10.765 -8.810 -12.307 1.00 93.38 217 SER A O 1
ATOM 1582 N N . GLY A 1 218 ? 11.304 -6.729 -11.695 1.00 94.25 218 GLY A N 1
ATOM 1583 C CA . GLY A 1 218 ? 11.286 -6.168 -13.048 1.00 94.25 218 GLY A CA 1
ATOM 1584 C C . GLY A 1 218 ? 10.317 -5.021 -13.328 1.00 94.25 218 GLY A C 1
ATOM 1585 O O . GLY A 1 218 ? 10.249 -4.585 -14.481 1.00 94.25 218 GLY A O 1
ATOM 1586 N N . ALA A 1 219 ? 9.601 -4.491 -12.330 1.00 96.69 219 ALA A N 1
ATOM 1587 C CA . ALA A 1 219 ? 8.838 -3.244 -12.477 1.00 96.69 219 ALA A CA 1
ATOM 1588 C C . ALA A 1 219 ? 9.740 -2.009 -12.699 1.00 96.69 219 ALA A C 1
ATOM 1590 O O . ALA A 1 219 ? 9.262 -0.958 -13.142 1.00 96.69 219 ALA A O 1
ATOM 1591 N N . SER A 1 220 ? 11.058 -2.164 -12.512 1.00 97.12 220 SER A N 1
ATOM 1592 C CA . SER A 1 220 ? 12.097 -1.270 -13.039 1.00 97.12 220 SER A CA 1
ATOM 1593 C C . SER A 1 220 ? 11.922 -0.958 -14.533 1.00 97.12 220 SER A C 1
ATOM 1595 O O . SER A 1 220 ? 12.147 0.169 -14.973 1.00 97.12 220 SER A O 1
ATOM 1597 N N . ARG A 1 221 ? 11.444 -1.936 -15.316 1.00 96.12 221 ARG A N 1
ATOM 1598 C CA . ARG A 1 221 ? 11.246 -1.848 -16.773 1.00 96.12 221 ARG A CA 1
ATOM 1599 C C . ARG A 1 221 ? 9.838 -1.410 -17.189 1.00 96.12 221 ARG A C 1
ATOM 1601 O O . ARG A 1 221 ? 9.560 -1.339 -18.384 1.00 96.12 221 ARG A O 1
ATOM 1608 N N . TRP A 1 222 ? 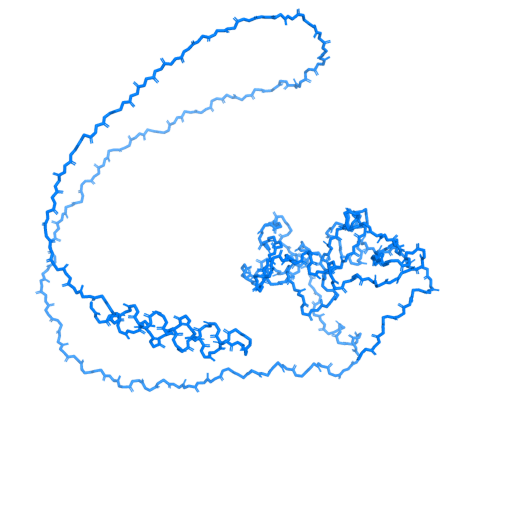8.933 -1.164 -16.242 1.00 98.00 222 TRP A N 1
ATOM 1609 C CA . TRP A 1 222 ? 7.577 -0.694 -16.542 1.00 98.00 222 TRP A CA 1
ATOM 1610 C C . TRP A 1 222 ? 7.558 0.816 -16.812 1.00 98.00 222 TRP A C 1
ATOM 1612 O O . TRP A 1 222 ? 8.415 1.570 -16.341 1.00 98.00 222 TRP A O 1
ATOM 1622 N N . ASP A 1 223 ? 6.554 1.276 -17.553 1.00 98.38 223 ASP A N 1
ATOM 1623 C CA . ASP A 1 223 ? 6.232 2.697 -17.631 1.00 98.38 223 ASP A CA 1
ATOM 1624 C C . ASP A 1 223 ? 5.621 3.207 -16.299 1.00 98.38 223 ASP A C 1
ATOM 1626 O O . ASP A 1 223 ? 5.179 2.407 -15.464 1.00 98.38 223 ASP A O 1
ATOM 1630 N N . PRO A 1 224 ? 5.589 4.535 -16.062 1.00 98.12 224 PRO A N 1
ATOM 1631 C CA . PRO A 1 224 ? 5.052 5.091 -14.821 1.00 98.12 224 PRO A CA 1
ATOM 1632 C C . PRO A 1 224 ? 3.561 4.810 -14.593 1.00 98.12 224 PRO A C 1
ATOM 1634 O O . PRO A 1 224 ? 3.154 4.679 -13.444 1.00 98.12 224 PRO A O 1
ATOM 1637 N N . ALA A 1 225 ? 2.749 4.695 -15.651 1.00 97.69 225 ALA A N 1
ATOM 1638 C CA . ALA A 1 225 ? 1.312 4.462 -15.510 1.00 97.69 225 ALA A CA 1
ATOM 1639 C C . ALA A 1 225 ? 1.032 3.029 -15.041 1.00 97.69 225 ALA A C 1
ATOM 1641 O O . ALA A 1 225 ? 0.212 2.825 -14.150 1.00 97.69 225 ALA A O 1
ATOM 1642 N N . ARG A 1 226 ? 1.774 2.040 -15.555 1.00 98.44 226 ARG A N 1
ATOM 1643 C CA . ARG A 1 226 ? 1.706 0.657 -15.069 1.00 98.44 226 ARG A CA 1
ATOM 1644 C C . ARG A 1 226 ? 2.204 0.512 -13.627 1.00 98.44 226 ARG A C 1
ATOM 1646 O O . ARG A 1 226 ? 1.632 -0.278 -12.880 1.00 98.44 226 ARG A O 1
ATOM 1653 N N . ARG A 1 227 ? 3.237 1.259 -13.212 1.00 98.44 227 ARG A N 1
ATOM 1654 C CA . ARG A 1 227 ? 3.656 1.282 -11.795 1.00 98.44 227 ARG A CA 1
ATOM 1655 C C . ARG A 1 227 ? 2.600 1.921 -10.892 1.00 98.44 227 ARG A C 1
ATOM 1657 O O . ARG A 1 227 ? 2.302 1.344 -9.853 1.00 98.44 227 ARG A O 1
ATOM 1664 N N . ALA A 1 228 ? 2.003 3.039 -11.308 1.00 98.00 228 ALA A N 1
ATOM 1665 C CA . ALA A 1 228 ? 0.908 3.673 -10.574 1.00 98.00 228 ALA A CA 1
ATOM 1666 C C . ALA A 1 228 ? -0.320 2.759 -10.452 1.00 98.00 228 ALA A C 1
ATOM 1668 O O . ALA A 1 228 ? -0.882 2.662 -9.367 1.00 98.00 228 ALA A O 1
ATOM 1669 N N . ALA A 1 229 ? -0.685 2.041 -11.520 1.00 97.69 229 ALA A N 1
ATOM 1670 C CA . ALA A 1 229 ? -1.761 1.053 -11.491 1.00 97.69 229 ALA A CA 1
ATOM 1671 C C . ALA A 1 229 ? -1.471 -0.083 -10.497 1.00 97.69 229 ALA A C 1
ATOM 1673 O O . ALA A 1 229 ? -2.287 -0.334 -9.627 1.00 97.69 229 ALA A O 1
ATOM 1674 N N . PHE A 1 230 ? -0.287 -0.706 -10.550 1.00 97.75 230 PHE A N 1
ATOM 1675 C CA . PHE A 1 230 ? 0.093 -1.769 -9.604 1.00 97.75 230 PHE A CA 1
ATOM 1676 C C . PHE A 1 230 ? 0.125 -1.300 -8.141 1.00 97.75 230 PHE A C 1
ATOM 1678 O O . PHE A 1 230 ? -0.266 -2.036 -7.243 1.00 97.75 230 PHE A O 1
ATOM 1685 N N . ALA A 1 231 ? 0.587 -0.074 -7.883 1.00 98.06 231 ALA A N 1
ATOM 1686 C CA . ALA A 1 231 ? 0.620 0.473 -6.530 1.00 98.06 231 ALA A CA 1
ATOM 1687 C C . ALA A 1 231 ? -0.760 0.898 -6.000 1.00 98.06 231 ALA A C 1
ATOM 1689 O O . ALA A 1 231 ? -0.864 1.199 -4.814 1.00 98.06 231 ALA A O 1
ATOM 1690 N N . ASN A 1 232 ? -1.787 0.936 -6.853 1.00 98.06 232 ASN A N 1
ATOM 1691 C CA . ASN A 1 232 ? -3.148 1.364 -6.532 1.00 98.06 232 ASN A CA 1
ATOM 1692 C C . ASN A 1 232 ? -4.188 0.375 -7.096 1.00 98.06 232 ASN A C 1
ATOM 1694 O O . ASN A 1 232 ? -5.264 0.776 -7.538 1.00 98.06 232 ASN A O 1
ATOM 1698 N N . ASP A 1 233 ? -3.829 -0.909 -7.144 1.00 97.38 233 ASP A N 1
ATOM 1699 C CA . ASP A 1 233 ? -4.655 -1.973 -7.708 1.00 97.38 233 ASP A CA 1
ATOM 1700 C C . ASP A 1 233 ? -5.758 -2.347 -6.711 1.00 97.38 233 ASP A C 1
ATOM 1702 O O . ASP A 1 233 ? -5.468 -2.926 -5.669 1.00 97.38 233 ASP A O 1
ATOM 1706 N N . LEU A 1 234 ? -7.007 -1.993 -7.015 1.00 96.12 234 LEU A N 1
ATOM 1707 C CA . LEU A 1 234 ? -8.192 -2.349 -6.224 1.00 96.12 234 LEU A CA 1
ATOM 1708 C C . LEU A 1 234 ? -9.017 -3.476 -6.882 1.00 96.12 234 LEU A C 1
ATOM 1710 O O . LEU A 1 234 ? -10.048 -3.869 -6.341 1.00 96.12 234 LEU A O 1
ATOM 1714 N N . ASP A 1 235 ? -8.581 -4.006 -8.035 1.00 95.75 235 ASP A N 1
ATOM 1715 C CA . ASP A 1 235 ? -9.282 -5.082 -8.753 1.00 95.75 235 ASP A CA 1
ATOM 1716 C C . ASP A 1 235 ? -8.980 -6.471 -8.144 1.00 95.75 235 ASP A C 1
ATOM 1718 O O . ASP A 1 235 ? -9.755 -7.414 -8.325 1.00 95.75 235 ASP A O 1
ATOM 1722 N N . ALA A 1 236 ? -7.869 -6.603 -7.408 1.00 91.69 236 ALA A N 1
ATOM 1723 C CA . ALA A 1 236 ? -7.477 -7.800 -6.661 1.00 91.69 236 ALA A CA 1
ATOM 1724 C C . ALA A 1 236 ? -7.395 -7.492 -5.148 1.00 91.69 236 ALA A C 1
ATOM 1726 O O . ALA A 1 236 ? -6.419 -6.874 -4.731 1.00 91.69 236 ALA A O 1
ATOM 1727 N N . PRO A 1 237 ? -8.363 -7.915 -4.308 1.00 89.69 237 PRO A N 1
ATOM 1728 C CA . PRO A 1 237 ? -8.410 -7.553 -2.883 1.00 89.69 237 PRO A CA 1
ATOM 1729 C C . PRO A 1 237 ? -7.161 -7.922 -2.067 1.00 89.69 237 PRO A C 1
ATOM 1731 O O . PRO A 1 237 ? -6.875 -7.296 -1.057 1.00 89.69 237 PRO A O 1
ATOM 1734 N N . GLU A 1 238 ? -6.395 -8.926 -2.492 1.00 89.38 238 GLU A N 1
ATOM 1735 C CA . GLU A 1 238 ? -5.138 -9.322 -1.854 1.00 89.38 238 GLU A CA 1
ATOM 1736 C C . GLU A 1 238 ? -3.920 -8.436 -2.203 1.00 89.38 238 GLU A C 1
ATOM 1738 O O . GLU A 1 238 ? -2.831 -8.675 -1.684 1.00 89.38 238 GLU A O 1
ATOM 1743 N N . SER A 1 239 ? -4.046 -7.436 -3.082 1.00 95.12 239 SER A N 1
ATOM 1744 C CA . SER A 1 239 ? -2.939 -6.543 -3.475 1.00 95.12 239 SER A CA 1
ATOM 1745 C C . SER A 1 239 ? -2.515 -5.582 -2.349 1.00 95.12 239 SER A C 1
ATOM 1747 O O . SER A 1 239 ? -1.320 -5.304 -2.176 1.00 95.12 239 SER A O 1
ATOM 1749 N N . LEU A 1 240 ? -3.506 -5.083 -1.605 1.00 97.94 240 LEU A N 1
ATOM 1750 C CA . LEU A 1 240 ? -3.459 -3.963 -0.675 1.00 97.94 240 LEU A CA 1
ATOM 1751 C C . LEU A 1 240 ? -4.298 -4.316 0.552 1.00 97.94 240 LEU A C 1
ATOM 1753 O O . LEU A 1 240 ? -5.510 -4.453 0.440 1.00 97.94 240 LEU A O 1
ATOM 1757 N N . ILE A 1 241 ? -3.661 -4.433 1.715 1.00 97.12 241 ILE A N 1
ATOM 1758 C CA . ILE A 1 241 ? -4.314 -4.923 2.940 1.00 97.12 241 ILE A CA 1
ATOM 1759 C C . ILE A 1 241 ? -4.038 -4.009 4.137 1.00 97.12 241 ILE A C 1
ATOM 1761 O O . ILE A 1 241 ? -2.929 -3.483 4.287 1.00 97.12 241 ILE A O 1
ATOM 1765 N N . ALA A 1 242 ? -5.029 -3.825 5.008 1.00 97.19 242 ALA A N 1
ATOM 1766 C CA . ALA A 1 242 ? -4.900 -3.075 6.249 1.00 97.19 242 ALA A CA 1
ATOM 1767 C C . ALA A 1 242 ? -4.256 -3.944 7.335 1.00 97.19 242 ALA A C 1
ATOM 1769 O O . ALA A 1 242 ? -4.737 -5.012 7.725 1.00 97.19 242 ALA A O 1
ATOM 1770 N N . VAL A 1 243 ? -3.129 -3.467 7.849 1.00 97.44 243 VAL A N 1
ATOM 1771 C CA . VAL A 1 243 ? -2.300 -4.195 8.812 1.00 97.44 243 VAL A CA 1
ATOM 1772 C C . VAL A 1 243 ? -1.748 -3.230 9.850 1.00 97.44 243 VAL A C 1
ATOM 1774 O O . VAL A 1 243 ? -1.596 -2.036 9.583 1.00 97.44 243 VAL A O 1
ATOM 1777 N N . THR A 1 244 ? -1.427 -3.714 11.051 1.00 97.19 244 THR A N 1
ATOM 1778 C CA . THR A 1 244 ? -0.831 -2.840 12.070 1.00 97.19 244 THR A CA 1
ATOM 1779 C C . THR A 1 244 ? 0.433 -2.177 11.535 1.00 97.19 244 THR A C 1
ATOM 1781 O O . THR A 1 244 ? 1.313 -2.825 10.959 1.00 97.19 244 THR A O 1
ATOM 1784 N N . ALA A 1 245 ? 0.587 -0.882 11.800 1.00 94.12 245 ALA A N 1
ATOM 1785 C CA . ALA A 1 245 ? 1.780 -0.142 11.402 1.00 94.12 245 ALA A CA 1
ATOM 1786 C C . ALA A 1 245 ? 3.096 -0.798 11.891 1.00 94.12 245 ALA A C 1
ATOM 1788 O O . ALA A 1 245 ? 4.146 -0.678 11.259 1.00 94.12 245 ALA A O 1
ATOM 1789 N N . ALA A 1 246 ? 3.046 -1.543 13.002 1.00 93.94 246 ALA A N 1
ATOM 1790 C CA . ALA A 1 246 ? 4.166 -2.324 13.520 1.00 93.94 246 ALA A CA 1
ATOM 1791 C C . ALA A 1 246 ? 4.508 -3.572 12.678 1.00 93.94 246 ALA A C 1
ATOM 1793 O O . ALA A 1 246 ? 5.690 -3.879 12.519 1.00 93.94 246 ALA A O 1
ATOM 1794 N N . THR A 1 247 ? 3.519 -4.293 12.132 1.00 95.69 247 THR A N 1
ATOM 1795 C CA . THR A 1 247 ? 3.772 -5.461 11.266 1.00 95.69 247 THR A CA 1
ATOM 1796 C C . THR A 1 247 ? 4.217 -5.037 9.871 1.00 95.69 247 THR A C 1
ATOM 1798 O O . THR A 1 247 ? 5.224 -5.560 9.397 1.00 95.69 247 THR A O 1
ATOM 1801 N N . ASN A 1 248 ? 3.587 -4.016 9.278 1.00 96.50 248 ASN A N 1
ATOM 1802 C CA . ASN A 1 248 ? 4.029 -3.400 8.020 1.00 96.50 248 ASN A CA 1
ATOM 1803 C C . ASN A 1 248 ? 5.520 -3.014 8.068 1.00 96.50 248 ASN A C 1
ATOM 1805 O O . ASN A 1 248 ? 6.338 -3.464 7.266 1.00 96.50 248 ASN A O 1
ATOM 1809 N N . ARG A 1 249 ? 5.921 -2.258 9.098 1.00 94.75 249 ARG A N 1
ATOM 1810 C CA . ARG A 1 249 ? 7.318 -1.824 9.294 1.00 94.75 249 ARG A CA 1
ATOM 1811 C C . ARG A 1 249 ? 8.268 -2.971 9.656 1.00 94.75 249 ARG A C 1
ATOM 1813 O O . ARG A 1 249 ? 9.474 -2.813 9.506 1.00 94.75 249 ARG A O 1
ATOM 1820 N N . SER A 1 250 ? 7.747 -4.117 10.104 1.00 96.19 250 SER A N 1
ATOM 1821 C CA . SER A 1 250 ? 8.529 -5.346 10.287 1.00 96.19 250 SER A CA 1
ATOM 1822 C C . SER A 1 250 ? 8.722 -6.136 8.990 1.00 96.19 250 SER A C 1
ATOM 1824 O O . SER A 1 250 ? 9.721 -6.847 8.905 1.00 96.19 250 SER A O 1
ATOM 1826 N N . LYS A 1 251 ? 7.793 -6.042 8.029 1.00 96.00 251 LYS A N 1
ATOM 1827 C CA . LYS A 1 251 ? 7.921 -6.609 6.677 1.00 96.00 251 LYS A CA 1
ATOM 1828 C C . LYS A 1 251 ? 8.859 -5.768 5.813 1.00 96.00 251 LYS A C 1
ATOM 1830 O O . LYS A 1 251 ? 9.696 -6.325 5.103 1.00 96.00 251 LYS A O 1
ATOM 1835 N N . SER A 1 252 ? 8.769 -4.438 5.919 1.00 95.38 252 SER A N 1
ATOM 1836 C CA . SER A 1 252 ? 9.499 -3.493 5.063 1.00 95.38 252 SER A CA 1
ATOM 1837 C C . SER A 1 252 ? 9.268 -3.839 3.586 1.00 95.38 252 SER A C 1
ATOM 1839 O O . SER A 1 252 ? 8.136 -3.844 3.105 1.00 95.38 252 SER A O 1
ATOM 1841 N N . ASP A 1 253 ? 10.334 -4.173 2.875 1.00 94.44 253 ASP A N 1
ATOM 1842 C CA . ASP A 1 253 ? 10.379 -4.533 1.474 1.00 94.44 253 ASP A CA 1
ATOM 1843 C C . ASP A 1 253 ? 10.889 -5.966 1.279 1.00 94.44 253 ASP A C 1
ATOM 1845 O O . ASP A 1 253 ? 11.632 -6.223 0.337 1.00 94.44 253 ASP A O 1
ATOM 1849 N N . SER A 1 254 ? 10.506 -6.866 2.192 1.00 94.56 254 SER A N 1
ATOM 1850 C CA . SER A 1 254 ? 10.869 -8.287 2.172 1.00 94.56 254 SER A CA 1
ATOM 1851 C C . SER A 1 254 ? 9.784 -9.152 1.526 1.00 94.56 254 SER A C 1
ATOM 1853 O O . SER A 1 254 ? 8.594 -8.996 1.816 1.00 94.56 254 SER A O 1
ATOM 1855 N N . ASP A 1 255 ? 10.214 -10.120 0.726 1.00 92.56 255 ASP A N 1
ATOM 1856 C CA . ASP A 1 255 ? 9.411 -11.224 0.209 1.00 92.56 255 ASP A CA 1
ATOM 1857 C C . ASP A 1 255 ? 9.051 -12.277 1.294 1.00 92.56 255 ASP A C 1
ATOM 1859 O O . ASP A 1 255 ? 9.558 -12.228 2.423 1.00 92.56 255 ASP A O 1
ATOM 1863 N N . PRO A 1 256 ? 8.222 -13.290 0.958 1.00 91.50 256 PRO A N 1
ATOM 1864 C CA . PRO A 1 256 ? 7.897 -14.413 1.843 1.00 91.50 256 PRO A CA 1
ATOM 1865 C C . PRO A 1 256 ? 9.071 -15.318 2.269 1.00 91.50 256 PRO A C 1
ATOM 1867 O O . PRO A 1 256 ? 8.856 -16.237 3.067 1.00 91.50 256 PRO A O 1
ATOM 1870 N N . SER A 1 257 ? 10.285 -15.132 1.738 1.00 90.56 257 SER A N 1
ATOM 1871 C CA . SER A 1 257 ? 11.499 -15.828 2.187 1.00 90.56 257 SER A CA 1
ATOM 1872 C C . SER A 1 257 ? 12.244 -15.045 3.276 1.00 90.56 257 SER A C 1
ATOM 1874 O O . SER A 1 257 ? 12.766 -15.656 4.212 1.00 90.56 257 SER A O 1
ATOM 1876 N N . GLY A 1 258 ? 12.241 -13.708 3.196 1.00 92.25 258 GLY A N 1
ATOM 1877 C CA . GLY A 1 258 ? 12.806 -12.808 4.202 1.00 92.25 258 GLY A CA 1
ATOM 1878 C C . GLY A 1 258 ? 11.877 -12.538 5.391 1.00 92.25 258 GLY A C 1
ATOM 1879 O O . GLY A 1 258 ? 12.349 -12.426 6.525 1.00 92.25 258 GLY A O 1
ATOM 1880 N N . TRP A 1 259 ? 10.561 -12.468 5.163 1.00 95.25 259 TRP A N 1
ATOM 1881 C CA . TRP A 1 259 ? 9.569 -12.176 6.200 1.00 95.25 259 TRP A CA 1
ATOM 1882 C C . TRP A 1 259 ? 8.275 -12.975 6.019 1.00 95.25 259 TRP A C 1
ATOM 1884 O O . TRP A 1 259 ? 7.803 -13.182 4.907 1.00 95.25 259 TRP A O 1
ATOM 1894 N N . GLN A 1 260 ? 7.654 -13.391 7.124 1.00 92.56 260 GLN A N 1
ATOM 1895 C CA . GLN A 1 260 ? 6.313 -13.984 7.129 1.00 92.56 260 GLN A CA 1
ATOM 1896 C C . GLN A 1 260 ? 5.510 -13.434 8.318 1.00 92.56 260 GLN A C 1
ATOM 1898 O O . GLN A 1 260 ? 6.100 -13.194 9.381 1.00 92.56 260 GLN A O 1
ATOM 1903 N N . PRO A 1 261 ? 4.181 -13.258 8.184 1.00 89.31 261 PRO A N 1
ATOM 1904 C CA . PRO A 1 261 ? 3.340 -12.849 9.301 1.00 89.31 261 PRO A CA 1
ATOM 1905 C C . PRO A 1 261 ? 3.379 -13.906 10.405 1.00 89.31 261 PRO A C 1
ATOM 1907 O O . PRO A 1 261 ? 3.547 -15.103 10.147 1.00 89.31 261 PRO A O 1
ATOM 1910 N N . ARG A 1 262 ? 3.187 -13.484 11.661 1.00 80.62 262 ARG A N 1
ATOM 1911 C CA . ARG A 1 262 ? 2.994 -14.463 12.737 1.00 80.62 262 ARG A CA 1
ATOM 1912 C C . ARG A 1 262 ? 1.652 -15.141 12.506 1.00 80.62 262 ARG A C 1
ATOM 1914 O O . ARG A 1 262 ? 0.647 -14.467 12.313 1.00 80.62 262 ARG A O 1
ATOM 1921 N N . THR A 1 263 ? 1.649 -16.472 12.508 1.00 61.88 263 THR A N 1
ATOM 1922 C CA . THR A 1 263 ? 0.460 -17.263 12.190 1.00 61.88 263 THR A CA 1
ATOM 1923 C C . THR A 1 263 ? -0.722 -16.841 13.056 1.00 61.88 263 THR A C 1
ATOM 1925 O O . THR A 1 263 ? -0.670 -16.950 14.284 1.00 61.88 263 THR A O 1
ATOM 1928 N N . LEU A 1 264 ? -1.795 -16.383 12.402 1.00 55.12 264 LEU A N 1
ATOM 1929 C CA . LEU A 1 264 ? -3.068 -16.109 13.060 1.00 55.12 264 LEU A CA 1
ATOM 1930 C C . LEU A 1 264 ? -3.490 -17.352 13.866 1.00 55.12 264 LEU A C 1
ATOM 1932 O O . LEU A 1 264 ? -3.385 -18.469 13.344 1.00 55.12 264 LEU A O 1
ATOM 1936 N N . PRO A 1 265 ? -3.973 -17.201 15.115 1.00 45.19 265 PRO A N 1
ATOM 1937 C CA . PRO A 1 265 ? -4.520 -18.320 15.870 1.00 45.19 265 PRO A CA 1
ATOM 1938 C C . PRO A 1 265 ? -5.594 -19.043 15.052 1.00 45.19 265 PRO A C 1
ATOM 1940 O O . PRO A 1 265 ? -6.485 -18.405 14.491 1.00 45.19 265 PRO A O 1
ATOM 1943 N N . THR A 1 266 ? -5.501 -20.373 14.964 1.00 43.44 266 THR A N 1
ATOM 1944 C CA . THR A 1 266 ? -6.341 -21.199 14.084 1.00 43.44 266 THR A CA 1
ATOM 1945 C C . THR A 1 266 ? -7.825 -21.073 14.449 1.00 43.44 266 THR A C 1
ATOM 1947 O O . THR A 1 266 ? -8.314 -21.779 15.330 1.00 43.44 266 THR A O 1
ATOM 1950 N N . GLY A 1 267 ? -8.534 -20.161 13.782 1.00 47.56 267 GLY A N 1
ATOM 1951 C CA . GLY A 1 267 ? -9.914 -19.809 14.127 1.00 47.56 267 GLY A CA 1
ATOM 1952 C C . GLY A 1 267 ? -10.438 -18.471 13.590 1.00 47.56 267 GLY A C 1
ATOM 1953 O O . GLY A 1 267 ? -11.583 -18.141 13.889 1.00 47.56 267 GLY A O 1
ATOM 1954 N N . ALA A 1 268 ? -9.661 -17.708 12.809 1.00 45.41 268 ALA A N 1
ATOM 1955 C CA . ALA A 1 268 ? -10.192 -16.548 12.087 1.00 45.41 268 ALA A CA 1
ATOM 1956 C C . ALA A 1 268 ? -11.378 -16.973 11.186 1.00 45.41 268 ALA A C 1
ATOM 1958 O O . ALA A 1 268 ? -11.269 -17.995 10.496 1.00 45.41 268 ALA A O 1
ATOM 1959 N N . PRO A 1 269 ? -12.513 -16.248 11.198 1.00 42.19 269 PRO A N 1
ATOM 1960 C CA . PRO A 1 269 ? -13.670 -16.609 10.391 1.00 42.19 269 PRO A CA 1
ATOM 1961 C C . PRO A 1 269 ? -13.341 -16.462 8.903 1.00 42.19 269 PRO A C 1
ATOM 1963 O O . PRO A 1 269 ? -12.798 -15.448 8.474 1.00 42.19 269 PRO A O 1
ATOM 1966 N N . THR A 1 270 ? -13.689 -17.471 8.105 1.00 42.31 270 THR A N 1
ATOM 1967 C CA . THR A 1 270 ? -13.612 -17.372 6.643 1.00 42.31 270 THR A CA 1
ATOM 1968 C C . THR A 1 270 ? -14.541 -16.246 6.173 1.00 42.31 270 THR A C 1
ATOM 1970 O O . THR A 1 270 ? -15.693 -16.224 6.623 1.00 42.31 270 THR A O 1
ATOM 1973 N N . PRO A 1 271 ? -14.097 -15.324 5.295 1.00 44.72 271 PRO A N 1
ATOM 1974 C CA . PRO A 1 271 ? -14.978 -14.292 4.761 1.00 44.72 271 PRO A CA 1
ATOM 1975 C C . PRO A 1 271 ? -16.178 -14.938 4.045 1.00 44.72 271 PRO A C 1
ATOM 1977 O O . PRO A 1 271 ? -16.022 -15.995 3.419 1.00 44.72 271 PRO A O 1
ATOM 1980 N N . PRO A 1 272 ? -17.385 -14.354 4.153 1.00 39.53 272 PRO A N 1
ATOM 1981 C CA . PRO A 1 272 ? -18.582 -14.934 3.563 1.00 39.53 272 PRO A CA 1
ATOM 1982 C C . PRO A 1 272 ? -18.453 -14.975 2.039 1.00 39.53 272 PRO A C 1
ATOM 1984 O O . PRO A 1 272 ? -18.216 -13.956 1.397 1.00 39.53 272 PRO A O 1
ATOM 1987 N N . THR A 1 273 ? -18.627 -16.159 1.453 1.00 45.44 273 THR A N 1
ATOM 1988 C CA . THR A 1 273 ? -18.674 -16.318 -0.004 1.00 45.44 273 THR A CA 1
ATOM 1989 C C . THR A 1 273 ? -20.003 -15.768 -0.524 1.00 45.44 273 THR A C 1
ATOM 1991 O O . THR A 1 273 ? -21.050 -16.364 -0.259 1.00 45.44 273 THR A O 1
ATOM 1994 N N . GLY A 1 274 ? -19.947 -14.623 -1.210 1.00 45.62 274 GLY A N 1
ATOM 1995 C CA . GLY A 1 274 ? -21.057 -14.041 -1.977 1.00 45.62 274 GLY A CA 1
ATOM 1996 C C . GLY A 1 274 ? -21.204 -14.658 -3.363 1.00 45.62 274 GLY A C 1
ATOM 1997 O O . GLY A 1 274 ? -20.170 -15.095 -3.915 1.00 45.62 274 GLY A O 1
#

Organism: NCBI:txid2954438